Protein AF-A0A073JXI8-F1 (afdb_monomer)

Structure (mmCIF, N/CA/C/O backbone):
data_AF-A0A073JXI8-F1
#
_entry.id   AF-A0A073JXI8-F1
#
loop_
_atom_site.group_PDB
_atom_site.id
_atom_site.type_symbol
_atom_site.label_atom_id
_atom_site.label_alt_id
_atom_site.label_comp_id
_atom_site.label_asym_id
_atom_site.label_entity_id
_atom_site.label_seq_id
_atom_site.pdbx_PDB_ins_code
_atom_site.Cartn_x
_atom_site.Cartn_y
_atom_site.Cartn_z
_atom_site.occupancy
_atom_site.B_iso_or_equiv
_atom_site.auth_seq_id
_atom_site.auth_comp_id
_atom_site.auth_asym_id
_atom_site.auth_atom_id
_atom_site.pdbx_PDB_model_num
ATOM 1 N N . MET A 1 1 ? -19.035 -23.780 -2.681 1.00 72.50 1 MET A N 1
ATOM 2 C CA . MET A 1 1 ? -19.498 -22.413 -2.368 1.00 72.50 1 MET A CA 1
ATOM 3 C C . MET A 1 1 ? -18.853 -21.451 -3.352 1.00 72.50 1 MET A C 1
ATOM 5 O O . MET A 1 1 ? -17.664 -21.603 -3.607 1.00 72.50 1 MET A O 1
ATOM 9 N N . LYS A 1 2 ? -19.636 -20.548 -3.953 1.00 87.06 2 LYS A N 1
ATOM 10 C CA . LYS A 1 2 ? -19.153 -19.537 -4.905 1.00 87.06 2 LYS A CA 1
ATOM 11 C C . LYS A 1 2 ? -18.645 -18.319 -4.125 1.00 87.06 2 LYS A C 1
ATOM 13 O O . LYS A 1 2 ? -19.335 -17.870 -3.210 1.00 87.06 2 LYS A O 1
ATOM 18 N N . ILE A 1 3 ? -17.456 -17.826 -4.466 1.00 93.56 3 ILE A N 1
ATOM 19 C CA . ILE A 1 3 ? -16.918 -16.581 -3.906 1.00 93.56 3 ILE A CA 1
ATOM 20 C C . ILE A 1 3 ? -17.503 -15.405 -4.693 1.00 93.56 3 ILE A C 1
ATOM 22 O O . ILE A 1 3 ? -17.622 -15.484 -5.917 1.00 93.56 3 ILE A O 1
ATOM 26 N N . THR A 1 4 ? -17.917 -14.362 -3.984 1.00 92.62 4 THR A N 1
ATOM 27 C CA . THR A 1 4 ? -18.497 -13.129 -4.528 1.00 92.62 4 THR A CA 1
ATOM 28 C C . THR A 1 4 ? -17.886 -11.920 -3.826 1.00 92.62 4 THR A C 1
ATOM 30 O O . THR A 1 4 ? -17.245 -12.068 -2.783 1.00 92.62 4 THR A O 1
ATOM 33 N N . ASP A 1 5 ? -18.112 -10.720 -4.360 1.00 88.25 5 ASP A N 1
ATOM 34 C CA . ASP A 1 5 ? -17.614 -9.482 -3.749 1.00 88.25 5 ASP A CA 1
ATOM 35 C C . ASP A 1 5 ? -18.129 -9.288 -2.313 1.00 88.25 5 ASP A C 1
ATOM 37 O O . ASP A 1 5 ? -17.405 -8.779 -1.459 1.00 88.25 5 ASP A O 1
ATOM 41 N N . GLU A 1 6 ? -19.342 -9.755 -2.005 1.00 89.50 6 GLU A N 1
ATOM 42 C CA . GLU A 1 6 ? -19.941 -9.619 -0.674 1.00 89.50 6 GLU A CA 1
ATOM 43 C C . GLU A 1 6 ? -19.334 -10.576 0.361 1.00 89.50 6 GLU A C 1
ATOM 45 O O . GLU A 1 6 ? -19.380 -10.301 1.559 1.00 89.50 6 GLU A O 1
ATOM 50 N N . ASN A 1 7 ? -18.784 -11.720 -0.068 1.00 94.25 7 ASN A N 1
ATOM 51 C CA . ASN A 1 7 ? -18.281 -12.745 0.851 1.00 94.25 7 ASN A CA 1
ATOM 52 C C . ASN A 1 7 ? -16.757 -12.924 0.824 1.00 94.25 7 ASN A C 1
ATOM 54 O O . ASN A 1 7 ? -16.214 -13.507 1.765 1.00 94.25 7 ASN A O 1
ATOM 58 N N . VAL A 1 8 ? -16.053 -12.384 -0.177 1.00 95.50 8 VAL A N 1
ATOM 59 C CA . VAL A 1 8 ? -14.610 -12.603 -0.369 1.00 95.50 8 VAL A CA 1
ATOM 60 C C . VAL A 1 8 ? -13.791 -12.230 0.866 1.00 95.50 8 VAL A C 1
ATOM 62 O O . VAL A 1 8 ? -12.903 -12.978 1.266 1.00 95.50 8 VAL A O 1
ATOM 65 N N . VAL A 1 9 ? -14.125 -11.127 1.543 1.00 95.56 9 VAL A N 1
ATOM 66 C CA . VAL A 1 9 ? -13.416 -10.681 2.755 1.00 95.56 9 VAL A CA 1
ATOM 67 C C . VAL A 1 9 ? -13.572 -11.693 3.886 1.00 95.56 9 VAL A C 1
ATOM 69 O O . VAL A 1 9 ? -12.599 -12.031 4.566 1.00 95.56 9 VAL A O 1
ATOM 72 N N . LYS A 1 10 ? -14.793 -12.198 4.090 1.00 96.12 10 LYS A N 1
ATOM 73 C CA . LYS A 1 10 ? -15.083 -13.215 5.104 1.00 96.12 10 LYS A CA 1
ATOM 74 C C . LYS A 1 10 ? -14.326 -14.506 4.801 1.00 96.12 10 LYS A C 1
ATOM 76 O O . LYS A 1 10 ? -13.700 -15.066 5.695 1.00 96.12 10 LYS A O 1
ATOM 81 N N . GLU A 1 11 ? -14.335 -14.941 3.548 1.00 96.50 11 GLU A N 1
ATOM 82 C CA . GLU A 1 11 ? -13.692 -16.182 3.117 1.00 96.50 11 GLU A CA 1
ATOM 83 C C . GLU A 1 11 ? -12.158 -16.104 3.195 1.00 96.50 11 GLU A C 1
ATOM 85 O O . GLU A 1 11 ? -11.521 -17.030 3.701 1.00 96.50 11 GLU A O 1
ATOM 90 N N . LEU A 1 12 ? -11.559 -14.966 2.827 1.00 95.44 12 LEU A N 1
ATOM 91 C CA . LEU A 1 12 ? -10.133 -14.698 3.044 1.00 95.44 12 LEU A CA 1
ATOM 92 C C . LEU A 1 12 ? -9.769 -14.744 4.538 1.00 95.44 12 LEU A C 1
ATOM 94 O O . LEU A 1 12 ? -8.767 -15.351 4.922 1.00 95.44 12 LEU A O 1
ATOM 98 N N . ARG A 1 13 ? -10.589 -14.139 5.411 1.00 96.06 13 ARG A N 1
ATOM 99 C CA . ARG A 1 13 ? -10.377 -14.176 6.872 1.00 96.06 13 ARG A CA 1
ATOM 100 C C . ARG A 1 13 ? -10.481 -15.596 7.438 1.00 96.06 13 ARG A C 1
ATOM 102 O O . ARG A 1 13 ? -9.738 -15.919 8.366 1.00 96.06 13 ARG A O 1
ATOM 109 N N . SER A 1 14 ? -11.344 -16.427 6.858 1.00 95.94 14 SER A N 1
ATOM 110 C CA . SER A 1 14 ? -11.501 -17.851 7.175 1.00 95.94 14 SER A CA 1
ATOM 111 C C . SER A 1 14 ? -10.438 -18.753 6.539 1.00 95.94 14 SER A C 1
ATOM 113 O O . SER A 1 14 ? -10.525 -19.968 6.690 1.00 95.94 14 SER A O 1
ATOM 115 N N . ARG A 1 15 ? -9.428 -18.192 5.857 1.00 95.19 15 ARG A N 1
ATOM 116 C CA . ARG A 1 15 ? -8.368 -18.950 5.171 1.00 95.19 15 ARG A CA 1
ATOM 117 C C . ARG A 1 15 ? -8.898 -19.906 4.095 1.00 95.19 15 ARG A C 1
ATOM 119 O O . ARG A 1 15 ? -8.311 -20.955 3.855 1.00 95.19 15 ARG A O 1
ATOM 126 N N . ASN A 1 16 ? -9.980 -19.537 3.411 1.00 95.56 16 ASN A N 1
ATOM 127 C CA . ASN A 1 16 ? -10.458 -20.276 2.247 1.00 95.56 16 ASN A CA 1
ATOM 128 C C . ASN A 1 16 ? -9.649 -19.880 1.001 1.00 95.56 16 ASN A C 1
ATOM 130 O O . ASN A 1 16 ? -9.799 -18.773 0.484 1.00 95.56 16 ASN A O 1
ATOM 134 N N . GLU A 1 17 ? -8.816 -20.789 0.496 1.00 93.31 17 GLU A N 1
ATOM 135 C CA . GLU A 1 17 ? -7.930 -20.555 -0.659 1.00 93.31 17 GLU A CA 1
ATOM 136 C C . GLU A 1 17 ? -8.685 -20.151 -1.933 1.00 93.31 17 GLU A C 1
ATOM 138 O O . GLU A 1 17 ? -8.186 -19.362 -2.734 1.00 93.31 17 GLU A O 1
ATOM 143 N N . LYS A 1 18 ? -9.943 -20.584 -2.092 1.00 94.31 18 LYS A N 1
ATOM 144 C CA . LYS A 1 18 ? -10.788 -20.175 -3.230 1.00 94.31 18 LYS A CA 1
ATOM 145 C C . LYS A 1 18 ? -11.024 -18.668 -3.270 1.00 94.31 18 LYS A C 1
ATOM 147 O O . LYS A 1 18 ? -11.258 -18.117 -4.342 1.00 94.31 18 LYS A O 1
ATOM 152 N N . ALA A 1 19 ? -10.959 -17.999 -2.120 1.00 94.75 19 ALA A N 1
ATOM 153 C CA . ALA A 1 19 ? -11.081 -16.553 -2.058 1.00 94.75 19 ALA A CA 1
ATOM 154 C C . ALA A 1 19 ? -9.842 -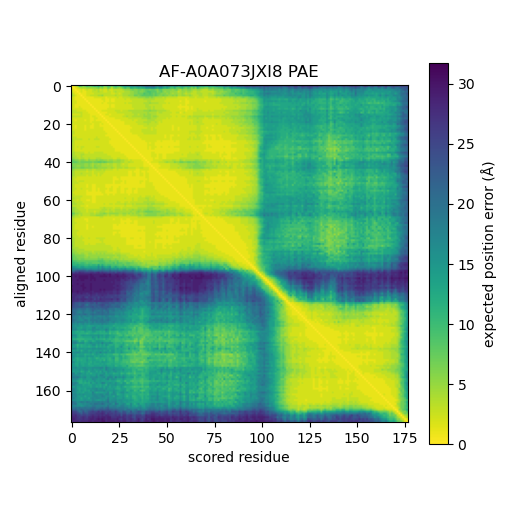15.844 -2.616 1.00 94.75 19 ALA A C 1
ATOM 156 O O . ALA A 1 19 ? -9.978 -14.761 -3.171 1.00 94.75 19 ALA A O 1
ATOM 157 N N . LEU A 1 20 ? -8.655 -16.457 -2.538 1.00 94.12 20 LEU A N 1
ATOM 158 C CA . LEU A 1 20 ? -7.449 -15.901 -3.150 1.00 94.12 20 LEU A CA 1
ATOM 159 C C . LEU A 1 20 ? -7.510 -15.989 -4.679 1.00 94.12 20 LEU A C 1
ATOM 161 O O . LEU A 1 20 ? -7.180 -15.016 -5.348 1.00 94.12 20 LEU A O 1
ATOM 165 N N . HIS A 1 21 ? -8.032 -17.092 -5.228 1.00 94.50 21 HIS A N 1
ATOM 166 C CA . HIS A 1 21 ? -8.306 -17.197 -6.667 1.00 94.50 21 HIS A CA 1
ATOM 167 C C . HIS A 1 21 ? -9.249 -16.091 -7.154 1.00 94.50 21 HIS A C 1
ATOM 169 O O . HIS A 1 21 ? -8.963 -15.442 -8.152 1.00 94.50 21 HIS A O 1
ATOM 175 N N . PHE A 1 22 ? -10.308 -15.791 -6.394 1.00 95.38 22 PHE A N 1
ATOM 176 C CA . PHE A 1 22 ? -11.184 -14.658 -6.704 1.00 95.38 22 PHE A CA 1
ATOM 177 C C . PHE A 1 22 ? -10.423 -13.322 -6.727 1.00 95.38 22 PHE A C 1
ATOM 179 O O . PHE A 1 22 ? -10.677 -12.484 -7.589 1.00 95.38 22 PHE A O 1
ATOM 186 N N . ILE A 1 23 ? -9.473 -13.109 -5.806 1.00 96.31 23 ILE A N 1
ATOM 187 C CA . ILE A 1 23 ? -8.642 -11.898 -5.821 1.00 96.31 23 ILE A CA 1
ATOM 188 C C . ILE A 1 23 ? -7.797 -11.813 -7.092 1.00 96.31 23 ILE A C 1
ATOM 190 O O . ILE A 1 23 ? -7.711 -10.736 -7.680 1.00 96.31 23 ILE A O 1
ATOM 194 N N . ILE A 1 24 ? -7.207 -12.926 -7.525 1.00 95.94 24 ILE A N 1
ATOM 195 C CA . ILE A 1 24 ? -6.415 -12.992 -8.757 1.00 95.94 24 ILE A CA 1
ATOM 196 C C . ILE A 1 24 ? -7.295 -12.661 -9.968 1.00 95.94 24 ILE A C 1
ATOM 198 O O . ILE A 1 24 ? -6.942 -11.784 -10.753 1.00 95.94 24 ILE A O 1
ATOM 202 N N . ASP A 1 25 ? -8.471 -13.279 -10.074 1.00 95.69 25 ASP A N 1
ATOM 203 C CA . ASP A 1 25 ? -9.363 -13.099 -11.223 1.00 95.69 25 ASP A CA 1
ATOM 204 C C . ASP A 1 25 ? -9.912 -11.666 -11.325 1.00 95.69 25 ASP A C 1
ATOM 206 O O . ASP A 1 25 ? -9.985 -11.095 -12.413 1.00 95.69 25 ASP A O 1
ATOM 210 N N . ILE A 1 26 ? -10.295 -11.062 -10.194 1.00 96.25 26 ILE A N 1
ATOM 211 C CA . ILE A 1 26 ? -10.974 -9.756 -10.173 1.00 96.25 26 ILE A CA 1
ATOM 212 C C . ILE A 1 26 ? -9.996 -8.584 -10.061 1.00 96.25 26 ILE A C 1
ATOM 214 O O . ILE A 1 26 ? -10.200 -7.536 -10.680 1.00 96.25 26 ILE A O 1
ATOM 218 N N . TYR A 1 27 ? -8.929 -8.731 -9.275 1.00 96.75 27 TYR A N 1
ATOM 219 C CA . TYR A 1 27 ? -7.984 -7.651 -8.990 1.00 96.75 27 TYR A CA 1
ATOM 220 C C . TYR A 1 27 ? -6.615 -7.847 -9.641 1.00 96.75 27 TYR A C 1
ATOM 222 O O . TYR A 1 27 ? -5.818 -6.910 -9.605 1.00 96.75 27 TYR A O 1
ATOM 230 N N . GLY A 1 28 ? -6.344 -8.983 -10.293 1.00 96.69 28 GLY A N 1
ATOM 231 C CA . GLY A 1 28 ? -5.064 -9.261 -10.951 1.00 96.69 28 GLY A CA 1
ATOM 232 C C . GLY A 1 28 ? -4.645 -8.153 -11.915 1.00 96.69 28 GLY A C 1
ATOM 233 O O . GLY A 1 28 ? -3.563 -7.597 -11.770 1.00 96.69 28 GLY A O 1
ATOM 234 N N . GLY A 1 29 ? -5.540 -7.709 -12.804 1.00 97.50 29 GLY A N 1
ATOM 235 C CA . GLY A 1 29 ? -5.240 -6.608 -13.730 1.00 97.50 29 GLY A CA 1
ATOM 236 C C . GLY A 1 29 ? -4.887 -5.283 -13.037 1.00 97.50 29 GLY A C 1
ATOM 237 O O . GLY A 1 29 ? -3.998 -4.562 -13.491 1.00 97.50 29 GLY A O 1
ATOM 238 N N . LEU A 1 30 ? -5.533 -4.972 -11.907 1.00 97.50 30 LEU A N 1
ATOM 239 C CA . LEU A 1 30 ? -5.216 -3.790 -11.097 1.00 97.50 30 LEU A CA 1
ATOM 240 C C . LEU A 1 30 ? -3.833 -3.920 -10.447 1.00 97.50 30 LEU A C 1
ATOM 242 O O . LEU A 1 30 ? -3.041 -2.982 -10.515 1.00 97.50 30 LEU A O 1
ATOM 246 N N . ILE A 1 31 ? -3.550 -5.073 -9.837 1.00 98.31 31 ILE A N 1
ATOM 247 C CA . ILE A 1 31 ? -2.268 -5.364 -9.189 1.00 98.31 31 ILE A CA 1
ATOM 248 C C . ILE A 1 31 ? -1.143 -5.274 -10.227 1.00 98.31 31 ILE A C 1
ATOM 250 O O . ILE A 1 31 ? -0.208 -4.497 -10.044 1.00 98.31 31 ILE A O 1
ATOM 254 N N . THR A 1 32 ? -1.276 -5.973 -11.356 1.00 97.38 32 THR A N 1
ATOM 255 C CA . THR A 1 32 ? -0.296 -5.965 -12.449 1.00 97.38 32 THR A CA 1
ATOM 256 C C . THR A 1 32 ? -0.074 -4.562 -13.006 1.00 97.38 32 THR A C 1
ATOM 258 O O . THR A 1 32 ? 1.067 -4.178 -13.242 1.00 97.38 32 THR A O 1
ATOM 261 N N . SER A 1 33 ? -1.130 -3.760 -13.187 1.00 95.81 33 SER A N 1
ATOM 262 C CA . SER A 1 33 ? -0.984 -2.381 -13.669 1.00 95.81 33 SER A CA 1
ATOM 263 C C . SER A 1 33 ? -0.186 -1.505 -12.701 1.00 95.81 33 SER A C 1
ATOM 265 O O . SER A 1 33 ? 0.621 -0.692 -13.150 1.00 95.81 33 SER A O 1
ATOM 267 N N . ILE A 1 34 ? -0.396 -1.659 -11.392 1.00 92.50 34 ILE A N 1
ATOM 268 C CA . ILE A 1 34 ? 0.354 -0.918 -10.371 1.00 92.50 34 ILE A CA 1
ATOM 269 C C . ILE A 1 34 ? 1.811 -1.386 -10.344 1.00 92.50 34 ILE A C 1
ATOM 271 O O . ILE A 1 34 ? 2.714 -0.555 -10.370 1.00 92.50 34 ILE A O 1
ATOM 275 N N . VAL A 1 35 ? 2.046 -2.700 -10.342 1.00 95.31 35 VAL A N 1
ATOM 276 C CA . VAL A 1 35 ? 3.397 -3.276 -10.331 1.00 95.31 35 VAL A CA 1
ATOM 277 C C . VAL A 1 35 ? 4.189 -2.827 -11.557 1.00 95.31 35 VAL A C 1
ATOM 279 O O . VAL A 1 35 ? 5.268 -2.269 -11.397 1.00 95.31 35 VAL A O 1
ATOM 282 N N . ARG A 1 36 ? 3.625 -2.941 -12.765 1.00 92.00 36 ARG A N 1
ATOM 283 C CA . ARG A 1 36 ? 4.264 -2.479 -14.011 1.00 92.00 36 ARG A CA 1
ATOM 284 C C . ARG A 1 36 ? 4.596 -0.996 -14.002 1.00 92.00 36 ARG A C 1
ATOM 286 O O . ARG A 1 36 ? 5.620 -0.602 -14.544 1.00 92.00 36 ARG A O 1
ATOM 293 N N . LYS A 1 37 ? 3.741 -0.172 -13.393 1.00 87.19 37 LYS A N 1
ATOM 294 C CA . LYS A 1 37 ? 3.995 1.265 -13.273 1.00 87.19 37 LYS A CA 1
ATOM 295 C C . LYS A 1 37 ? 5.233 1.551 -12.418 1.00 87.19 37 LYS A C 1
ATOM 297 O O . LYS A 1 37 ? 6.018 2.419 -12.776 1.00 87.19 37 LYS A O 1
ATOM 302 N N . HIS A 1 38 ? 5.385 0.864 -11.287 1.00 86.62 38 HIS A N 1
ATOM 303 C CA . HIS A 1 38 ? 6.454 1.145 -10.320 1.00 86.62 38 HIS A CA 1
ATOM 304 C C . HIS A 1 38 ? 7.743 0.343 -10.568 1.00 86.62 38 HIS A C 1
ATOM 306 O O . HIS A 1 38 ? 8.813 0.784 -10.162 1.00 86.62 38 HIS A O 1
ATOM 312 N N . LEU A 1 39 ? 7.653 -0.805 -11.243 1.00 88.88 39 LEU A N 1
ATOM 313 C CA . LEU A 1 39 ? 8.767 -1.698 -11.586 1.00 88.88 39 LEU A CA 1
ATOM 314 C C . LEU A 1 39 ? 8.965 -1.790 -13.107 1.00 88.88 39 LEU A C 1
ATOM 316 O O . LEU A 1 39 ? 9.324 -2.844 -13.630 1.00 88.88 39 LEU A O 1
ATOM 320 N N . PHE A 1 40 ? 8.706 -0.697 -13.832 1.00 86.19 40 PHE A N 1
ATOM 321 C CA . PHE A 1 40 ? 8.789 -0.659 -15.298 1.00 86.19 40 PHE A CA 1
ATOM 322 C C . PHE A 1 40 ? 10.149 -1.142 -15.823 1.00 86.19 40 PHE A C 1
ATOM 324 O O . PHE A 1 40 ? 10.200 -1.914 -16.772 1.00 86.19 40 PHE A O 1
ATOM 331 N N . SER A 1 41 ? 11.243 -0.731 -15.176 1.00 82.31 41 SER A N 1
ATOM 332 C CA . SER A 1 41 ? 12.614 -1.113 -15.539 1.00 82.31 41 SER A CA 1
ATOM 333 C C . SER A 1 41 ? 13.102 -2.412 -14.883 1.00 82.31 41 SER A C 1
ATOM 335 O O . SER A 1 41 ? 14.259 -2.774 -15.060 1.00 82.31 41 SER A O 1
ATOM 337 N N . LEU A 1 42 ? 12.259 -3.081 -14.090 1.00 87.94 42 LEU A N 1
ATOM 338 C CA . LEU A 1 42 ? 12.596 -4.263 -13.290 1.00 87.94 42 LEU A CA 1
ATOM 339 C C . LEU A 1 42 ? 11.621 -5.402 -13.608 1.00 87.94 42 LEU A C 1
ATOM 341 O O . LEU A 1 42 ? 10.930 -5.902 -12.722 1.00 87.94 42 LEU A O 1
ATOM 345 N N . GLU A 1 43 ? 11.521 -5.765 -14.890 1.00 88.75 43 GLU A N 1
ATOM 346 C CA . GLU A 1 43 ? 10.540 -6.741 -15.387 1.00 88.75 43 GLU A CA 1
ATOM 347 C C . GLU A 1 43 ? 10.660 -8.102 -14.687 1.00 88.75 43 GLU A C 1
ATOM 349 O O . GLU A 1 43 ? 9.652 -8.629 -14.216 1.00 88.75 43 GLU A O 1
ATOM 354 N N . ASP A 1 44 ? 11.889 -8.579 -14.475 1.00 89.56 44 ASP A N 1
ATOM 355 C CA . ASP A 1 44 ? 12.181 -9.843 -13.782 1.00 89.56 44 ASP A CA 1
ATOM 356 C C . ASP A 1 44 ? 11.670 -9.879 -12.330 1.00 89.56 44 ASP A C 1
ATOM 358 O O . ASP A 1 44 ? 11.437 -10.948 -11.773 1.00 89.56 44 ASP A O 1
ATOM 362 N N . MET A 1 45 ? 11.463 -8.715 -11.702 1.00 91.62 45 MET A N 1
ATOM 363 C CA . MET A 1 45 ? 10.961 -8.615 -10.327 1.00 91.62 45 MET A CA 1
ATOM 364 C C . MET A 1 45 ? 9.435 -8.502 -10.247 1.00 91.62 45 MET A C 1
ATOM 366 O O . MET A 1 45 ? 8.871 -8.517 -9.149 1.00 91.62 45 MET A O 1
ATOM 370 N N . GLN A 1 46 ? 8.742 -8.323 -11.375 1.00 94.25 46 GLN A N 1
ATOM 371 C CA . GLN A 1 46 ? 7.307 -8.040 -11.364 1.00 94.25 46 GLN A CA 1
ATOM 372 C C . GLN A 1 46 ? 6.490 -9.241 -10.890 1.00 94.25 46 GLN A C 1
ATOM 374 O O . GLN A 1 46 ? 5.584 -9.056 -10.078 1.00 94.25 46 GLN A O 1
ATOM 379 N N . GLU A 1 47 ? 6.806 -10.448 -11.363 1.00 96.19 47 GLU A N 1
ATOM 380 C CA . GLU A 1 47 ? 6.084 -11.668 -10.976 1.00 96.19 47 GLU A CA 1
ATOM 381 C C . GLU A 1 47 ? 6.231 -11.945 -9.476 1.00 96.19 47 GLU A C 1
ATOM 383 O O . GLU A 1 47 ? 5.226 -12.043 -8.771 1.00 96.19 47 GLU A O 1
ATOM 388 N N . GLU A 1 48 ? 7.466 -11.927 -8.964 1.00 96.06 48 GLU A N 1
ATOM 389 C CA . GLU A 1 48 ? 7.737 -12.102 -7.533 1.00 96.06 48 GLU A CA 1
ATOM 390 C C . GLU A 1 48 ? 7.020 -11.033 -6.695 1.00 96.06 48 GLU A C 1
ATOM 392 O O . GLU A 1 48 ? 6.394 -11.344 -5.683 1.00 96.06 48 GLU A O 1
ATOM 397 N N . CYS A 1 49 ? 7.028 -9.770 -7.140 1.00 96.75 49 CYS A N 1
ATOM 398 C CA . CYS A 1 49 ? 6.316 -8.698 -6.452 1.00 96.75 49 CYS A CA 1
ATOM 399 C C . CYS A 1 49 ? 4.796 -8.932 -6.409 1.00 96.75 49 CYS A C 1
ATOM 401 O O . CYS A 1 49 ? 4.162 -8.597 -5.406 1.00 96.75 49 CYS A O 1
ATOM 403 N N . ILE A 1 50 ? 4.189 -9.467 -7.474 1.00 98.00 50 ILE A N 1
ATOM 404 C CA . ILE A 1 50 ? 2.752 -9.782 -7.513 1.00 98.00 50 ILE A CA 1
ATOM 405 C C . ILE A 1 50 ? 2.424 -10.886 -6.506 1.00 98.00 50 ILE A C 1
ATOM 407 O O . ILE A 1 50 ? 1.473 -10.735 -5.732 1.00 98.00 50 ILE A O 1
ATOM 411 N N . ASP A 1 51 ? 3.225 -11.947 -6.459 1.00 97.38 51 ASP A N 1
ATOM 412 C CA . ASP A 1 51 ? 3.052 -13.038 -5.495 1.00 97.38 51 ASP A CA 1
ATOM 413 C C . ASP A 1 51 ? 3.160 -12.527 -4.054 1.00 97.38 51 ASP A C 1
ATOM 415 O O . ASP A 1 51 ? 2.312 -12.815 -3.202 1.00 97.38 51 ASP A O 1
ATOM 419 N N . ASP A 1 52 ? 4.135 -11.658 -3.799 1.00 97.62 52 ASP A N 1
ATOM 420 C CA . ASP A 1 52 ? 4.331 -10.993 -2.515 1.00 97.62 52 ASP A CA 1
ATOM 421 C C . ASP A 1 52 ? 3.140 -10.110 -2.105 1.00 97.62 52 ASP A C 1
ATOM 423 O O . ASP A 1 52 ? 2.805 -10.003 -0.918 1.00 97.62 52 ASP A O 1
ATOM 427 N N . ILE A 1 53 ? 2.482 -9.465 -3.074 1.00 98.12 53 ILE A N 1
ATOM 428 C CA . ILE A 1 53 ? 1.257 -8.683 -2.858 1.00 98.12 53 ILE A CA 1
ATOM 429 C C . ILE A 1 53 ? 0.101 -9.606 -2.488 1.00 98.12 53 ILE A C 1
ATOM 431 O O . ILE A 1 53 ? -0.605 -9.332 -1.513 1.00 98.12 53 ILE A O 1
ATOM 435 N N . LEU A 1 54 ? -0.099 -10.695 -3.231 1.00 97.88 54 LEU A N 1
ATOM 436 C CA . LEU A 1 54 ? -1.158 -11.668 -2.962 1.00 97.88 54 LEU A CA 1
ATOM 437 C C . LEU A 1 54 ? -0.980 -12.298 -1.575 1.00 97.88 54 LEU A C 1
ATOM 439 O O . LEU A 1 54 ? -1.939 -12.388 -0.799 1.00 97.88 54 LEU A O 1
ATOM 443 N N . LEU A 1 55 ? 0.259 -12.632 -1.211 1.00 97.25 55 LEU A N 1
ATOM 444 C CA . LEU A 1 55 ? 0.608 -13.131 0.113 1.00 97.25 55 LEU A CA 1
ATOM 445 C C . LEU A 1 55 ? 0.373 -12.077 1.205 1.00 97.25 55 LEU A C 1
ATOM 447 O O . LEU A 1 55 ? -0.144 -12.398 2.279 1.00 97.25 55 LEU A O 1
ATOM 451 N N . ALA A 1 56 ? 0.694 -10.806 0.948 1.00 97.00 56 ALA A N 1
ATOM 452 C CA . ALA A 1 56 ? 0.415 -9.713 1.879 1.00 97.00 56 ALA A CA 1
ATOM 453 C C . ALA A 1 56 ? -1.094 -9.506 2.085 1.00 97.00 56 ALA A C 1
ATOM 455 O O . ALA A 1 56 ? -1.543 -9.367 3.227 1.00 97.00 56 ALA A O 1
ATOM 456 N N . VAL A 1 57 ? -1.888 -9.544 1.010 1.00 96.81 57 VAL A N 1
ATOM 457 C CA . VAL A 1 57 ? -3.357 -9.503 1.068 1.00 96.81 57 VAL A CA 1
ATOM 458 C C . VAL A 1 57 ? -3.875 -10.653 1.927 1.00 96.81 57 VAL A C 1
ATOM 460 O O . VAL A 1 57 ? -4.605 -10.413 2.891 1.00 96.81 57 VAL A O 1
ATOM 463 N N . TRP A 1 58 ? -3.430 -11.882 1.655 1.00 96.81 58 TRP A N 1
ATOM 464 C CA . TRP A 1 58 ? -3.793 -13.064 2.432 1.00 96.81 58 TRP A CA 1
ATOM 465 C C . TRP A 1 58 ? -3.444 -12.907 3.915 1.00 96.81 58 TRP A C 1
ATOM 467 O O . TRP A 1 58 ? -4.281 -13.118 4.795 1.00 96.81 58 TRP A O 1
ATOM 477 N N . ASN A 1 59 ? -2.218 -12.502 4.235 1.00 95.75 59 ASN A N 1
ATOM 478 C CA . ASN A 1 59 ? -1.737 -12.423 5.613 1.00 95.75 59 ASN A CA 1
ATOM 479 C C . ASN A 1 59 ? -2.341 -11.265 6.411 1.00 95.75 59 ASN A C 1
ATOM 481 O O . ASN A 1 59 ? -2.471 -11.365 7.635 1.00 95.75 59 ASN A O 1
ATOM 485 N N . HIS A 1 60 ? -2.731 -10.178 5.747 1.00 95.38 60 HIS A N 1
ATOM 486 C CA . HIS A 1 60 ? -3.159 -8.948 6.409 1.00 95.38 60 HIS A CA 1
ATOM 487 C C . HIS A 1 60 ? -4.637 -8.604 6.235 1.00 95.38 60 HIS A C 1
ATOM 489 O O . HIS A 1 60 ? -5.071 -7.596 6.789 1.00 95.38 60 HIS A O 1
ATOM 495 N N . ILE A 1 61 ? -5.445 -9.456 5.597 1.00 96.06 61 ILE A N 1
ATOM 496 C CA . ILE A 1 61 ? -6.890 -9.223 5.422 1.00 96.06 61 ILE A CA 1
ATOM 497 C C . ILE A 1 61 ? -7.652 -8.982 6.738 1.00 96.06 61 ILE A C 1
ATOM 499 O O . ILE A 1 61 ? -8.663 -8.285 6.768 1.00 96.06 61 ILE A O 1
ATOM 503 N N . LYS A 1 62 ? -7.163 -9.500 7.873 1.00 94.06 62 LYS A N 1
ATOM 504 C CA . LYS A 1 62 ? -7.755 -9.218 9.195 1.00 94.06 62 LYS A CA 1
ATOM 505 C C . LYS A 1 62 ? -7.660 -7.741 9.600 1.00 94.06 62 LYS A C 1
ATOM 507 O O . LYS A 1 62 ? -8.436 -7.306 10.439 1.00 94.06 62 LYS A O 1
ATOM 512 N N . LYS A 1 63 ? -6.719 -6.987 9.024 1.00 92.31 63 LYS A N 1
ATOM 513 C CA . LYS A 1 63 ? -6.546 -5.543 9.247 1.00 92.31 63 LYS A CA 1
ATOM 514 C C . LYS A 1 63 ? -7.414 -4.690 8.316 1.00 92.31 63 LYS A C 1
ATOM 516 O O . LYS A 1 63 ? -7.494 -3.484 8.528 1.00 92.31 63 LYS A O 1
ATOM 521 N N . PHE A 1 64 ? -8.012 -5.280 7.279 1.00 93.62 64 PHE A N 1
ATOM 522 C CA . PHE A 1 64 ? -8.940 -4.571 6.405 1.00 93.62 64 PHE A CA 1
ATOM 523 C C . PHE A 1 64 ? -10.222 -4.228 7.170 1.00 93.62 64 PHE A C 1
ATOM 525 O O . PHE A 1 64 ? -10.771 -5.075 7.878 1.00 93.62 64 PHE A O 1
ATOM 532 N N . ASP A 1 65 ? -10.681 -2.993 6.998 1.00 90.50 65 ASP A N 1
ATOM 533 C CA . ASP A 1 65 ? -11.854 -2.413 7.643 1.00 90.50 65 ASP A CA 1
ATOM 534 C C . ASP A 1 65 ? -12.741 -1.790 6.557 1.00 90.50 65 ASP A C 1
ATOM 536 O O . ASP A 1 65 ? -12.361 -0.797 5.928 1.00 90.50 65 ASP A O 1
ATOM 540 N N . GLU A 1 66 ? -13.891 -2.419 6.320 1.00 91.81 66 GLU A N 1
ATOM 541 C CA . GLU A 1 66 ? -14.828 -2.072 5.247 1.00 91.81 66 GLU A CA 1
ATOM 542 C C . GLU A 1 66 ? -15.519 -0.720 5.465 1.00 91.81 66 GLU A C 1
ATOM 544 O O . GLU A 1 66 ? -15.846 -0.041 4.495 1.00 91.81 66 GLU A O 1
ATOM 549 N N . GLU A 1 67 ? -15.631 -0.268 6.718 1.00 90.50 67 GLU A N 1
ATOM 550 C CA . GLU A 1 67 ? -16.175 1.052 7.066 1.00 90.50 67 GLU A CA 1
ATOM 551 C C . GLU A 1 67 ? -15.214 2.188 6.679 1.00 90.50 67 GLU A C 1
ATOM 553 O O . GLU A 1 67 ? -15.617 3.335 6.481 1.00 90.50 67 GLU A O 1
ATOM 558 N N . LYS A 1 68 ? -13.911 1.889 6.579 1.00 82.88 68 LYS A N 1
ATOM 559 C CA . LYS A 1 68 ? -12.869 2.890 6.305 1.00 82.88 68 LYS A CA 1
ATOM 560 C C . LYS A 1 68 ? -12.464 2.963 4.841 1.00 82.88 68 LYS A C 1
ATOM 562 O O . LYS A 1 68 ? -11.999 4.018 4.405 1.00 82.88 68 LYS A O 1
ATOM 567 N N . ASN A 1 69 ? -12.540 1.858 4.100 1.00 86.81 69 ASN A N 1
ATOM 568 C CA . ASN A 1 69 ? -12.085 1.814 2.714 1.00 86.81 69 ASN A CA 1
ATOM 569 C C . ASN A 1 69 ? -12.709 0.651 1.934 1.00 86.81 69 ASN A C 1
ATOM 571 O O . ASN A 1 69 ? -13.023 -0.390 2.501 1.00 86.81 69 ASN A O 1
ATOM 575 N N . SER A 1 70 ? -12.795 0.784 0.608 1.00 92.81 70 SER A N 1
ATOM 576 C CA . SER A 1 70 ? -13.173 -0.345 -0.245 1.00 92.81 70 SER A CA 1
ATOM 577 C C . SER A 1 70 ? -12.037 -1.367 -0.339 1.00 92.81 70 SER A C 1
ATOM 579 O O . SER A 1 70 ? -10.854 -1.010 -0.282 1.00 92.81 70 SER A O 1
ATOM 581 N N . LEU A 1 71 ? -12.386 -2.640 -0.545 1.00 94.38 71 LEU A N 1
ATOM 582 C CA . LEU A 1 71 ? -11.403 -3.710 -0.730 1.00 94.38 71 LEU A CA 1
ATOM 583 C C . LEU A 1 71 ? -10.470 -3.413 -1.912 1.00 94.38 71 LEU A C 1
ATOM 585 O O . LEU A 1 71 ? -9.255 -3.524 -1.780 1.00 94.38 71 LEU A O 1
ATOM 589 N N . LYS A 1 72 ? -11.031 -2.937 -3.032 1.00 95.12 72 LYS A N 1
ATOM 590 C CA . LYS A 1 72 ? -10.275 -2.507 -4.217 1.00 95.12 72 LYS A CA 1
ATOM 591 C C . LYS A 1 72 ? -9.195 -1.480 -3.872 1.00 95.12 72 LYS A C 1
ATOM 593 O O . LYS A 1 72 ? -8.041 -1.642 -4.259 1.00 95.12 72 LYS A O 1
ATOM 598 N N . ASN A 1 73 ? -9.557 -0.428 -3.137 1.00 92.38 73 ASN A N 1
ATOM 599 C CA . ASN A 1 73 ? -8.619 0.628 -2.756 1.00 92.38 73 ASN A CA 1
ATOM 600 C C . ASN A 1 73 ? -7.568 0.129 -1.763 1.00 92.38 73 ASN A C 1
ATOM 602 O O . ASN A 1 73 ? -6.420 0.564 -1.807 1.00 92.38 73 ASN A O 1
ATOM 606 N N . TRP A 1 74 ? -7.953 -0.771 -0.859 1.00 95.19 74 TRP A N 1
ATOM 607 C CA . TRP A 1 74 ? -7.023 -1.381 0.079 1.00 95.19 74 TRP A CA 1
ATOM 608 C C . TRP A 1 74 ? -5.998 -2.269 -0.642 1.00 95.19 74 TRP A C 1
ATOM 610 O O . TRP A 1 74 ? -4.803 -2.105 -0.412 1.00 95.19 74 TRP A O 1
ATOM 620 N N . ILE A 1 75 ? -6.432 -3.115 -1.584 1.00 96.50 75 ILE A N 1
ATOM 621 C CA . ILE A 1 75 ? -5.539 -3.925 -2.430 1.00 96.50 75 ILE A CA 1
ATOM 622 C C . ILE A 1 75 ? -4.630 -3.027 -3.272 1.00 96.50 75 ILE A C 1
ATOM 624 O O . ILE A 1 75 ? -3.428 -3.274 -3.337 1.00 96.50 75 ILE A O 1
ATOM 628 N N . ALA A 1 76 ? -5.162 -1.953 -3.863 1.00 93.50 76 ALA A N 1
ATOM 629 C CA . ALA A 1 76 ? -4.355 -0.988 -4.608 1.00 93.50 76 ALA A CA 1
ATOM 630 C C . ALA A 1 76 ? -3.264 -0.354 -3.731 1.00 93.50 76 ALA A C 1
ATOM 632 O O . ALA A 1 76 ? -2.118 -0.232 -4.160 1.00 93.50 76 ALA A O 1
ATOM 633 N N . ALA A 1 77 ? -3.598 0.010 -2.488 1.00 90.31 77 ALA A N 1
ATOM 634 C CA . ALA A 1 77 ? -2.631 0.548 -1.542 1.00 90.31 77 ALA A CA 1
ATOM 635 C C . ALA A 1 77 ? -1.549 -0.486 -1.199 1.00 90.31 77 ALA A C 1
ATOM 637 O O . ALA A 1 77 ? -0.369 -0.172 -1.321 1.00 90.31 77 ALA A O 1
ATOM 638 N N . VAL A 1 78 ? -1.933 -1.717 -0.837 1.00 94.81 78 VAL A N 1
ATOM 639 C CA . VAL A 1 78 ? -0.987 -2.816 -0.564 1.00 94.81 78 VAL A CA 1
ATOM 640 C C . VAL A 1 78 ? -0.058 -3.042 -1.759 1.00 94.81 78 VAL A C 1
ATOM 642 O O . VAL A 1 78 ? 1.155 -3.115 -1.578 1.00 94.81 78 VAL A O 1
ATOM 645 N N . SER A 1 79 ? -0.616 -3.063 -2.971 1.00 95.81 79 SER A N 1
ATOM 646 C CA . SER A 1 79 ? 0.134 -3.254 -4.217 1.00 95.81 79 SER A CA 1
ATOM 647 C C . SER A 1 79 ? 1.158 -2.150 -4.440 1.00 95.81 79 SER A C 1
ATOM 649 O O . SER A 1 79 ? 2.330 -2.426 -4.675 1.00 95.81 79 SER A O 1
ATOM 651 N N . LYS A 1 80 ? 0.729 -0.889 -4.300 1.00 90.38 80 LYS A N 1
ATOM 652 C CA . LYS A 1 80 ? 1.601 0.277 -4.446 1.00 90.38 80 LYS A CA 1
ATOM 653 C C . LYS A 1 80 ? 2.750 0.232 -3.439 1.00 90.38 80 LYS A C 1
ATOM 655 O O . LYS A 1 80 ? 3.902 0.393 -3.823 1.00 90.38 80 LYS A O 1
ATOM 660 N N . TYR A 1 81 ? 2.445 0.004 -2.161 1.00 88.00 81 TYR A N 1
ATOM 661 C CA . TYR A 1 81 ? 3.470 -0.029 -1.119 1.00 88.00 81 TYR A CA 1
ATOM 662 C C . TYR A 1 81 ? 4.478 -1.152 -1.337 1.00 88.00 81 TYR A C 1
ATOM 664 O O . TYR A 1 81 ? 5.671 -0.913 -1.183 1.00 88.00 81 TYR A O 1
ATOM 672 N N . LYS A 1 82 ? 4.019 -2.349 -1.720 1.00 93.06 82 LYS A N 1
ATOM 673 C CA . LYS A 1 82 ? 4.923 -3.464 -1.992 1.00 93.06 82 LYS A CA 1
ATOM 674 C C . LYS A 1 82 ? 5.807 -3.185 -3.208 1.00 93.06 82 LYS A C 1
ATOM 676 O O . LYS A 1 82 ? 7.007 -3.382 -3.108 1.00 93.06 82 LYS A O 1
ATOM 681 N N . ALA A 1 83 ? 5.256 -2.657 -4.301 1.00 90.69 83 ALA A N 1
ATOM 682 C CA . ALA A 1 83 ? 6.046 -2.339 -5.491 1.00 90.69 83 ALA A CA 1
ATOM 683 C C . ALA A 1 83 ? 7.118 -1.266 -5.218 1.00 90.69 83 ALA A C 1
ATOM 685 O O . ALA A 1 83 ? 8.258 -1.411 -5.652 1.00 90.69 83 ALA A O 1
ATOM 686 N N . ILE A 1 84 ? 6.784 -0.226 -4.444 1.00 86.00 84 ILE A N 1
ATOM 687 C CA . ILE A 1 84 ? 7.757 0.791 -4.012 1.00 86.00 84 ILE A CA 1
ATOM 688 C C . ILE A 1 84 ? 8.837 0.174 -3.119 1.00 86.00 84 ILE A C 1
ATOM 690 O O . ILE A 1 84 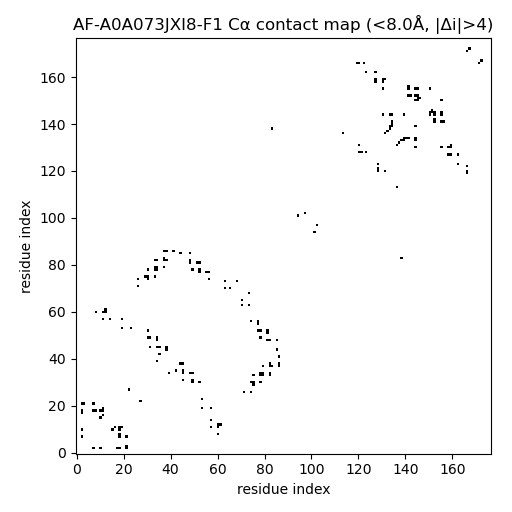? 10.018 0.442 -3.322 1.00 86.00 84 ILE A O 1
ATOM 694 N N . ASP A 1 85 ? 8.453 -0.655 -2.145 1.00 85.88 85 ASP A N 1
ATOM 695 C CA . ASP A 1 85 ? 9.396 -1.342 -1.255 1.00 85.88 85 ASP A CA 1
ATOM 696 C C . ASP A 1 85 ? 10.356 -2.247 -2.044 1.00 85.88 85 ASP A C 1
ATOM 698 O O . ASP A 1 85 ? 11.565 -2.202 -1.825 1.00 85.88 85 ASP A O 1
ATOM 702 N N . THR A 1 86 ? 9.848 -3.000 -3.024 1.00 88.75 86 THR A N 1
ATOM 703 C CA . THR A 1 86 ? 10.660 -3.814 -3.941 1.00 88.75 86 THR A CA 1
ATOM 704 C C . THR A 1 86 ? 11.637 -2.952 -4.740 1.00 88.75 86 THR A C 1
ATOM 706 O O . THR A 1 86 ? 12.833 -3.242 -4.751 1.00 88.75 86 THR A O 1
ATOM 709 N N . CYS A 1 87 ? 11.161 -1.855 -5.340 1.00 85.88 87 CYS A N 1
ATOM 710 C 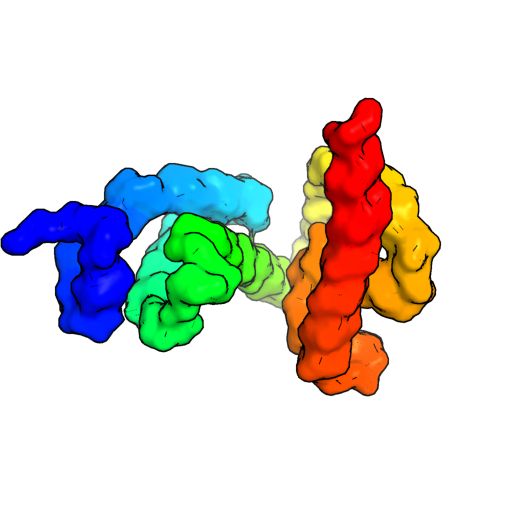CA . CYS A 1 87 ? 12.001 -0.920 -6.090 1.00 85.88 87 CYS A CA 1
ATOM 711 C C . CYS A 1 87 ? 13.121 -0.346 -5.210 1.00 85.88 87 CYS A C 1
ATOM 713 O O . CYS A 1 87 ? 14.290 -0.375 -5.583 1.00 85.88 87 CYS A O 1
ATOM 715 N N . ARG A 1 88 ? 12.797 0.085 -3.987 1.00 83.00 88 ARG A N 1
ATOM 716 C CA . ARG A 1 88 ? 13.778 0.622 -3.033 1.00 83.00 88 ARG A CA 1
ATOM 717 C C . ARG A 1 88 ? 14.796 -0.407 -2.577 1.00 83.00 88 ARG A C 1
ATOM 719 O O . ARG A 1 88 ? 15.974 -0.080 -2.462 1.00 83.00 88 ARG A O 1
ATOM 726 N N . LYS A 1 89 ? 14.367 -1.641 -2.302 1.00 84.62 89 LYS A N 1
ATOM 727 C CA . LYS A 1 89 ? 15.285 -2.735 -1.960 1.00 84.62 89 LYS A CA 1
ATOM 728 C C . LYS A 1 89 ? 16.246 -3.010 -3.103 1.00 84.62 89 LYS A C 1
ATOM 730 O O . LYS A 1 89 ? 17.439 -3.136 -2.844 1.00 84.62 89 LYS A O 1
ATOM 735 N N . TYR A 1 90 ? 15.737 -3.043 -4.334 1.00 86.38 90 TYR A N 1
ATOM 736 C CA . TYR A 1 90 ? 16.569 -3.190 -5.517 1.00 86.38 90 TYR A CA 1
ATOM 737 C C . TYR A 1 90 ? 17.546 -2.025 -5.646 1.00 86.38 90 TYR A C 1
ATOM 739 O O . TYR A 1 90 ? 18.736 -2.273 -5.725 1.00 86.38 90 TYR A O 1
ATOM 747 N N . MET A 1 91 ? 17.088 -0.772 -5.570 1.00 79.94 91 MET A N 1
ATOM 748 C CA . MET A 1 91 ? 17.965 0.402 -5.649 1.00 79.94 91 MET A CA 1
ATOM 749 C C . MET A 1 91 ? 19.045 0.389 -4.569 1.00 79.94 91 MET A C 1
ATOM 751 O O . MET A 1 91 ? 20.199 0.649 -4.864 1.00 79.94 91 MET A O 1
ATOM 755 N N . LYS A 1 92 ? 18.710 0.026 -3.329 1.00 78.25 92 LYS A N 1
ATOM 756 C CA . LYS A 1 92 ? 19.683 -0.060 -2.234 1.00 78.25 92 LYS A CA 1
ATOM 757 C C . LYS A 1 92 ? 20.692 -1.194 -2.428 1.00 78.25 92 LYS A C 1
ATOM 759 O O . LYS A 1 92 ? 21.843 -1.067 -2.015 1.00 78.25 92 LYS A O 1
ATOM 764 N N . GLN A 1 93 ? 20.259 -2.318 -2.995 1.00 80.75 93 GLN A N 1
ATOM 765 C CA . GLN A 1 93 ? 21.147 -3.426 -3.340 1.00 80.75 93 GLN A CA 1
ATOM 766 C C . GLN A 1 93 ? 22.041 -3.040 -4.521 1.00 80.75 93 GLN A C 1
ATOM 768 O O . GLN A 1 93 ? 23.256 -3.153 -4.421 1.00 80.75 93 GLN A O 1
ATOM 773 N N . ALA A 1 94 ? 21.449 -2.462 -5.562 1.00 77.06 94 ALA A N 1
ATOM 774 C CA . ALA A 1 94 ? 22.142 -1.897 -6.700 1.00 77.06 94 ALA A CA 1
ATOM 775 C C . ALA A 1 94 ? 23.132 -0.821 -6.264 1.00 77.06 94 ALA A C 1
ATOM 777 O O . ALA A 1 94 ? 24.237 -0.869 -6.731 1.00 77.06 94 ALA A O 1
ATOM 778 N N . GLU A 1 95 ? 22.843 0.080 -5.324 1.00 72.31 95 GLU A N 1
ATOM 779 C CA . GLU A 1 95 ? 23.815 1.058 -4.803 1.00 72.31 95 GLU A CA 1
ATOM 780 C C . GLU A 1 95 ? 25.000 0.399 -4.086 1.00 72.31 95 GLU A C 1
ATOM 782 O O . GLU A 1 95 ? 26.139 0.849 -4.222 1.00 72.31 95 GLU A O 1
ATOM 787 N N . ARG A 1 96 ? 24.754 -0.678 -3.326 1.00 71.44 96 ARG A N 1
ATOM 788 C CA . ARG A 1 96 ? 25.829 -1.465 -2.701 1.00 71.44 96 ARG A CA 1
ATOM 789 C C . ARG A 1 96 ? 26.702 -2.147 -3.748 1.00 71.44 96 ARG A C 1
ATOM 791 O O . ARG A 1 96 ? 27.915 -2.197 -3.567 1.00 71.44 96 ARG A O 1
ATOM 798 N N . ASP A 1 97 ? 26.088 -2.624 -4.824 1.00 68.12 97 ASP A N 1
ATOM 799 C CA . ASP A 1 97 ? 26.768 -3.319 -5.914 1.00 68.12 97 ASP A CA 1
ATOM 800 C C . ASP A 1 97 ? 27.422 -2.318 -6.902 1.00 68.12 97 ASP A C 1
ATOM 802 O O . ASP A 1 97 ? 28.531 -2.538 -7.380 1.00 68.12 97 ASP A O 1
ATOM 806 N N . SER A 1 98 ? 26.801 -1.154 -7.114 1.00 54.12 98 SER A N 1
ATOM 807 C CA . SER A 1 98 ? 27.186 -0.015 -7.966 1.00 54.12 98 SER A CA 1
ATOM 808 C C . SER A 1 98 ? 28.209 0.910 -7.323 1.00 54.12 98 SER A C 1
ATOM 810 O O . SER A 1 98 ? 28.744 1.770 -8.022 1.00 54.12 98 SER A O 1
ATOM 812 N N . LEU A 1 99 ? 28.610 0.681 -6.067 1.00 52.19 99 LEU A N 1
ATOM 813 C CA . LEU A 1 99 ? 29.941 1.113 -5.627 1.00 52.19 99 LEU A CA 1
ATOM 814 C C . LEU A 1 99 ? 31.055 0.561 -6.557 1.00 52.19 99 LEU A C 1
ATOM 816 O O . LEU A 1 99 ? 32.178 1.051 -6.480 1.00 52.19 99 LEU A O 1
ATOM 820 N N . ASN A 1 100 ? 30.739 -0.391 -7.458 1.00 47.41 100 ASN A N 1
ATOM 821 C CA . ASN A 1 100 ? 31.571 -0.807 -8.591 1.00 47.41 100 ASN A CA 1
ATOM 822 C C . ASN A 1 100 ? 31.141 -0.334 -9.997 1.00 47.41 100 ASN A C 1
ATOM 824 O O . ASN A 1 100 ? 31.987 -0.393 -10.878 1.00 47.41 100 ASN A O 1
ATOM 828 N N . GLU A 1 101 ? 29.919 0.138 -10.265 1.00 42.84 101 GLU A N 1
ATOM 829 C CA . GLU A 1 101 ? 29.547 0.651 -11.602 1.00 42.84 101 GLU A CA 1
ATOM 830 C C . GLU A 1 101 ? 28.197 1.390 -11.561 1.00 42.84 101 GLU A C 1
ATOM 832 O O . GLU A 1 101 ? 27.151 0.811 -11.267 1.00 42.84 101 GLU A O 1
ATOM 837 N N . GLY A 1 102 ? 28.230 2.704 -11.802 1.00 40.41 102 GLY A N 1
ATOM 838 C CA . GLY A 1 102 ? 27.095 3.610 -11.624 1.00 40.41 102 GLY A CA 1
ATOM 839 C C . GLY A 1 102 ? 26.080 3.572 -12.766 1.00 40.41 102 GLY A C 1
ATOM 840 O O . GLY A 1 102 ? 26.440 3.708 -13.934 1.00 40.41 102 GLY A O 1
ATOM 841 N N . VAL A 1 103 ? 24.794 3.487 -12.419 1.00 34.94 103 VAL A N 1
ATOM 842 C CA . VAL A 1 103 ? 23.679 3.638 -13.364 1.00 34.94 103 VAL A CA 1
ATOM 843 C C . VAL A 1 103 ? 22.665 4.637 -12.804 1.00 34.94 103 VAL A C 1
ATOM 845 O O . VAL A 1 103 ? 22.201 4.509 -11.675 1.00 34.94 103 VAL A O 1
ATOM 848 N N . TYR A 1 104 ? 22.335 5.651 -13.608 1.00 36.50 104 TYR A N 1
ATOM 849 C CA . TYR A 1 104 ? 21.332 6.675 -13.309 1.00 36.50 104 TYR A CA 1
ATOM 850 C C . TYR A 1 104 ? 19.946 6.245 -13.809 1.00 36.50 104 TYR A C 1
ATOM 852 O O . TYR A 1 104 ? 19.790 5.859 -14.968 1.00 36.50 104 TYR A O 1
ATOM 860 N N . VAL A 1 105 ? 18.929 6.375 -12.953 1.00 36.22 105 VAL A N 1
ATOM 861 C CA . VAL A 1 105 ? 17.514 6.165 -13.299 1.00 36.22 105 VAL A CA 1
ATOM 862 C C . VAL A 1 105 ? 16.952 7.420 -13.975 1.00 36.22 105 VAL A C 1
ATOM 864 O O . VAL A 1 105 ? 17.120 8.534 -13.481 1.00 36.22 105 VAL A O 1
ATOM 867 N N . THR A 1 106 ? 16.289 7.245 -15.119 1.00 36.81 106 THR A N 1
ATOM 868 C CA . THR A 1 106 ? 15.681 8.322 -15.915 1.00 36.81 106 THR A CA 1
ATOM 869 C C . THR A 1 106 ? 14.255 8.626 -15.442 1.00 36.81 106 THR A C 1
ATOM 871 O O . THR A 1 106 ? 13.435 7.723 -15.285 1.00 36.81 106 THR A O 1
ATOM 874 N N . MET A 1 107 ? 13.952 9.910 -15.232 1.00 33.91 107 MET A N 1
ATOM 875 C CA . MET A 1 107 ? 12.616 10.410 -14.886 1.00 33.91 107 MET A CA 1
ATOM 876 C C . MET A 1 107 ? 11.659 10.330 -16.087 1.00 33.91 107 MET A C 1
ATOM 878 O O . MET A 1 107 ? 12.033 10.700 -17.198 1.00 33.91 107 MET A O 1
ATOM 882 N N . THR A 1 108 ? 10.411 9.906 -15.867 1.00 42.81 108 THR A N 1
ATOM 883 C CA . THR A 1 108 ? 9.310 10.010 -16.847 1.00 42.81 108 THR A CA 1
ATOM 884 C C . THR A 1 108 ? 8.041 10.576 -16.194 1.00 42.81 108 THR A C 1
ATOM 886 O O . THR A 1 108 ? 7.776 10.318 -15.021 1.00 42.81 108 THR A O 1
ATOM 889 N N . ASP A 1 109 ? 7.298 11.391 -16.960 1.00 40.41 109 ASP A N 1
ATOM 890 C CA . ASP A 1 109 ? 5.931 11.941 -16.777 1.00 40.41 109 ASP A CA 1
ATOM 891 C C . ASP A 1 109 ? 5.516 12.615 -15.447 1.00 40.41 109 ASP A C 1
ATOM 893 O O . ASP A 1 109 ? 4.420 13.174 -15.350 1.00 40.41 109 ASP A O 1
ATOM 897 N N . HIS A 1 110 ? 6.374 12.642 -14.428 1.00 47.28 110 HIS A N 1
ATOM 898 C CA . HIS A 1 110 ? 6.065 13.189 -13.100 1.00 47.28 110 HIS A CA 1
ATOM 899 C C . HIS A 1 110 ? 5.901 14.722 -13.061 1.00 47.28 110 HIS A C 1
ATOM 901 O O . HIS A 1 110 ? 5.223 15.251 -12.175 1.00 47.28 110 HIS A O 1
ATOM 907 N N . ASP A 1 111 ? 6.479 15.446 -14.021 1.00 47.34 111 ASP A N 1
ATOM 908 C CA . ASP A 1 111 ? 6.665 16.899 -13.920 1.00 47.34 111 ASP A CA 1
ATOM 909 C C . ASP A 1 111 ? 5.378 17.714 -14.127 1.00 47.34 111 ASP A C 1
ATOM 911 O O . ASP A 1 111 ? 5.198 18.765 -13.510 1.00 47.34 111 ASP A O 1
ATOM 915 N N . VAL A 1 112 ? 4.430 17.228 -14.936 1.00 44.31 112 VAL A N 1
ATOM 916 C CA . VAL A 1 112 ? 3.187 17.973 -15.220 1.00 44.31 112 VAL A CA 1
ATOM 917 C C . VAL A 1 112 ? 2.170 17.833 -14.082 1.00 44.31 112 VAL A C 1
ATOM 919 O O . VAL A 1 112 ? 1.540 18.814 -13.689 1.00 44.31 112 VAL A O 1
ATOM 922 N N . VAL A 1 113 ? 2.052 16.636 -13.492 1.00 52.28 113 VAL A N 1
ATOM 923 C CA . VAL A 1 113 ? 1.207 16.394 -12.305 1.00 52.28 113 VAL A CA 1
ATOM 924 C C . VAL A 1 113 ? 1.767 17.130 -11.079 1.00 52.28 113 VAL A C 1
ATOM 926 O O . VAL A 1 113 ? 0.998 17.590 -10.232 1.00 52.28 113 VAL A O 1
ATOM 929 N N . SER A 1 114 ? 3.093 17.303 -11.017 1.00 62.38 114 SER A N 1
ATOM 930 C CA . SER A 1 114 ? 3.785 18.012 -9.937 1.00 62.38 114 SER A CA 1
ATOM 931 C C . SER A 1 114 ? 3.330 19.469 -9.800 1.00 62.38 114 SER A C 1
ATOM 933 O O . SER A 1 114 ? 3.023 19.907 -8.695 1.00 62.38 114 SER A O 1
ATOM 935 N N . LEU A 1 115 ? 3.178 20.210 -10.905 1.00 65.31 115 LEU A N 1
ATOM 936 C CA . LEU A 1 115 ? 2.913 21.654 -10.847 1.00 65.31 115 LEU A CA 1
ATOM 937 C C . LEU A 1 115 ? 1.503 22.005 -10.332 1.00 65.31 115 LEU A C 1
ATOM 939 O O . LEU A 1 115 ? 1.320 22.954 -9.567 1.00 65.31 115 LEU A O 1
ATOM 943 N N . GLU A 1 116 ? 0.484 21.254 -10.758 1.00 68.50 116 GLU A N 1
ATOM 944 C CA . GLU A 1 116 ? -0.894 21.453 -10.289 1.00 68.50 116 GLU A CA 1
ATOM 945 C C . GLU A 1 116 ? -1.045 20.995 -8.835 1.00 68.50 116 GLU A C 1
ATOM 947 O O . GLU A 1 116 ? -1.649 21.694 -8.016 1.00 68.50 116 GLU A O 1
ATOM 952 N N . MET A 1 117 ? -0.414 19.871 -8.488 1.00 73.25 117 MET A N 1
ATOM 953 C CA . MET A 1 117 ? -0.341 19.394 -7.114 1.00 73.25 117 MET A CA 1
ATOM 954 C C . MET A 1 117 ? 0.348 20.415 -6.205 1.00 73.25 117 MET A C 1
ATOM 956 O O . MET A 1 117 ? -0.169 20.727 -5.134 1.00 73.25 117 MET A O 1
ATOM 960 N N . GLU A 1 118 ? 1.467 20.990 -6.635 1.00 76.31 118 GLU A N 1
ATOM 961 C CA . GLU A 1 118 ? 2.217 21.963 -5.852 1.00 76.31 118 GLU A CA 1
ATOM 962 C C . GLU A 1 118 ? 1.379 23.214 -5.537 1.00 76.31 118 GLU A C 1
ATOM 964 O O . GLU A 1 118 ? 1.308 23.631 -4.378 1.00 76.31 118 GLU A O 1
ATOM 969 N N . ARG A 1 119 ? 0.634 23.727 -6.526 1.00 81.12 119 ARG A N 1
ATOM 970 C CA . ARG A 1 119 ? -0.319 24.840 -6.349 1.00 81.12 119 ARG A CA 1
ATOM 971 C C . ARG A 1 119 ? -1.452 24.509 -5.380 1.00 81.12 119 ARG A C 1
ATOM 973 O O . ARG A 1 119 ? -1.887 25.360 -4.602 1.00 81.12 119 ARG A O 1
ATOM 980 N N . MET A 1 120 ? -1.958 23.275 -5.404 1.00 82.88 120 MET A N 1
ATOM 981 C CA . MET A 1 120 ? -2.958 22.843 -4.426 1.00 82.88 120 MET A CA 1
ATOM 982 C C . MET A 1 120 ? -2.371 22.844 -3.011 1.00 82.88 120 MET A C 1
ATOM 984 O O . MET A 1 120 ? -3.022 23.309 -2.070 1.00 82.88 120 MET A O 1
ATOM 988 N N . LEU A 1 121 ? -1.134 22.365 -2.863 1.00 86.81 121 LEU A N 1
ATOM 989 C CA . LEU A 1 121 ? -0.449 22.259 -1.578 1.00 86.81 121 LEU A CA 1
ATOM 990 C C . LEU A 1 121 ? 0.006 23.604 -0.996 1.00 86.81 121 LEU A C 1
ATOM 992 O O . LEU A 1 121 ? 0.188 23.672 0.218 1.00 86.81 121 LEU A O 1
ATOM 996 N N . ASP A 1 122 ? 0.106 24.680 -1.783 1.00 88.06 122 ASP A N 1
ATOM 997 C CA . ASP A 1 122 ? 0.404 26.038 -1.279 1.00 88.06 122 ASP A CA 1
ATOM 998 C C . ASP A 1 122 ? -0.629 26.556 -0.262 1.00 88.06 122 ASP A C 1
ATOM 1000 O O . ASP A 1 122 ? -0.362 27.466 0.520 1.00 88.06 122 ASP A O 1
ATOM 1004 N N . HIS A 1 123 ? -1.809 25.934 -0.209 1.00 86.50 123 HIS A N 1
ATOM 1005 C CA . HIS A 1 123 ? -2.826 26.224 0.799 1.00 86.50 123 HIS A CA 1
ATOM 1006 C C . HIS A 1 123 ? -2.537 25.564 2.158 1.00 86.50 123 HIS A C 1
ATOM 1008 O O . HIS A 1 123 ? -3.255 25.810 3.137 1.00 86.50 123 HIS A O 1
ATOM 1014 N N . LEU A 1 124 ? -1.532 24.693 2.253 1.00 89.75 124 LEU A N 1
ATOM 1015 C CA . LEU A 1 124 ? -1.080 24.068 3.493 1.00 89.75 124 LEU A CA 1
ATOM 1016 C C . LEU A 1 124 ? 0.059 24.875 4.131 1.00 89.75 124 LEU A C 1
ATOM 1018 O O . LEU A 1 124 ? 0.714 25.692 3.493 1.00 89.75 124 LEU A O 1
ATOM 1022 N N . LYS A 1 125 ? 0.305 24.656 5.428 1.00 91.31 125 LYS A N 1
ATOM 1023 C CA . LYS A 1 125 ? 1.505 25.206 6.078 1.00 91.31 125 LYS A CA 1
ATOM 1024 C C . LYS A 1 125 ? 2.747 24.565 5.460 1.00 91.31 125 LYS A C 1
ATOM 1026 O O . LYS A 1 125 ? 2.674 23.407 5.068 1.00 91.31 125 LYS A O 1
ATOM 1031 N N . LYS A 1 126 ? 3.886 25.266 5.462 1.00 88.25 126 LYS A N 1
ATOM 1032 C CA . LYS A 1 126 ? 5.149 24.785 4.868 1.00 88.25 126 LYS A CA 1
ATOM 1033 C C . LYS A 1 126 ? 5.498 23.344 5.275 1.00 88.25 126 LYS A C 1
ATOM 1035 O O . LYS A 1 126 ? 5.705 22.515 4.401 1.00 88.25 126 LYS A O 1
ATOM 1040 N N . GLU A 1 127 ? 5.459 23.036 6.572 1.00 89.19 127 GLU A N 1
ATOM 1041 C CA . GLU A 1 127 ? 5.709 21.676 7.082 1.00 89.19 127 GLU A CA 1
ATOM 1042 C C . GLU A 1 127 ? 4.699 20.642 6.562 1.00 89.19 127 GLU A C 1
ATOM 1044 O O . GLU A 1 127 ? 5.060 19.515 6.250 1.00 89.19 127 GLU A O 1
ATOM 1049 N N . ASP A 1 128 ? 3.418 21.008 6.470 1.00 91.38 128 ASP A N 1
ATOM 1050 C CA . ASP A 1 128 ? 2.388 20.097 5.972 1.00 91.38 128 ASP A CA 1
ATOM 1051 C C . ASP A 1 128 ? 2.524 19.916 4.448 1.00 91.38 128 ASP A C 1
ATOM 1053 O O . ASP A 1 128 ? 2.357 18.804 3.964 1.00 91.38 128 ASP A O 1
ATOM 1057 N N . LYS A 1 129 ? 2.880 20.966 3.690 1.00 90.50 129 LYS A N 1
ATOM 1058 C CA . LYS A 1 129 ? 3.213 20.868 2.257 1.00 90.50 129 LYS A CA 1
ATOM 1059 C C . LYS A 1 129 ? 4.380 19.904 2.049 1.00 90.50 129 LYS A C 1
ATOM 1061 O O . LYS A 1 129 ? 4.264 19.005 1.225 1.00 90.50 129 LYS A O 1
ATOM 1066 N N . GLU A 1 130 ? 5.449 20.042 2.828 1.00 90.00 130 GLU A N 1
ATOM 1067 C CA . GLU A 1 130 ? 6.615 19.155 2.778 1.00 90.00 130 GLU A CA 1
ATOM 1068 C C . GLU A 1 130 ? 6.228 17.696 3.054 1.00 90.00 130 GLU A C 1
ATOM 1070 O O . GLU A 1 130 ? 6.511 16.830 2.235 1.00 90.00 130 GLU A O 1
ATOM 1075 N N . ILE A 1 131 ? 5.452 17.425 4.110 1.00 92.62 131 ILE A N 1
ATOM 1076 C CA . ILE A 1 131 ? 4.939 16.073 4.399 1.00 92.62 131 ILE A CA 1
ATOM 1077 C C . ILE A 1 131 ? 4.143 15.495 3.216 1.00 92.62 131 ILE A C 1
ATOM 1079 O O . ILE A 1 131 ? 4.228 14.299 2.935 1.00 92.62 131 ILE A O 1
ATOM 1083 N N . PHE A 1 132 ? 3.350 16.313 2.518 1.00 91.19 132 PHE A N 1
ATOM 1084 C CA . PHE A 1 132 ? 2.605 15.869 1.338 1.00 91.19 132 PHE A CA 1
ATOM 1085 C C . PHE A 1 132 ? 3.519 15.605 0.137 1.00 91.19 132 PHE A C 1
ATOM 1087 O O . PHE A 1 132 ? 3.319 14.599 -0.542 1.00 91.19 132 PHE A O 1
ATOM 1094 N N . MET A 1 133 ? 4.517 16.456 -0.107 1.00 86.00 133 MET A N 1
ATOM 1095 C CA . MET A 1 133 ? 5.505 16.242 -1.170 1.00 86.00 133 MET A CA 1
ATOM 1096 C C . MET A 1 133 ? 6.263 14.936 -0.939 1.00 86.00 133 MET A C 1
ATOM 1098 O O . MET A 1 133 ? 6.219 14.048 -1.790 1.00 86.00 133 MET A O 1
ATOM 1102 N N . LYS A 1 134 ? 6.813 14.748 0.265 1.00 86.25 134 LYS A N 1
ATOM 1103 C CA . LYS A 1 134 ? 7.503 13.512 0.639 1.00 86.25 134 LYS A CA 1
ATOM 1104 C C . LYS A 1 134 ? 6.615 12.283 0.465 1.00 86.25 134 LYS A C 1
ATOM 1106 O O . LYS A 1 134 ? 7.007 11.289 -0.133 1.00 86.25 134 LYS A O 1
ATOM 1111 N N . ARG A 1 135 ? 5.357 12.363 0.915 1.00 87.06 135 ARG A N 1
ATOM 1112 C CA . ARG A 1 135 ? 4.427 11.225 0.881 1.00 87.06 135 ARG A CA 1
ATOM 1113 C C . ARG A 1 135 ? 3.959 10.843 -0.524 1.00 87.06 135 ARG A C 1
ATOM 1115 O O . ARG A 1 135 ? 3.770 9.655 -0.789 1.00 87.06 135 ARG A O 1
ATOM 1122 N N . TYR A 1 136 ? 3.642 11.817 -1.371 1.00 81.75 136 TYR A N 1
ATOM 1123 C CA . TYR A 1 136 ? 2.914 11.572 -2.621 1.00 81.75 136 TYR A CA 1
ATOM 1124 C C . TYR A 1 136 ? 3.745 11.815 -3.883 1.00 81.75 136 TYR A C 1
ATOM 1126 O O . TYR A 1 136 ? 3.374 11.275 -4.921 1.00 81.75 136 TYR A O 1
ATOM 1134 N N . VAL A 1 137 ? 4.827 12.594 -3.793 1.00 77.50 137 VAL A N 1
ATOM 1135 C CA . VAL A 1 137 ? 5.748 12.869 -4.908 1.00 77.50 137 VAL A CA 1
ATOM 1136 C C . VAL A 1 137 ? 7.015 12.035 -4.763 1.00 77.50 137 VAL A C 1
ATOM 1138 O O . VAL A 1 137 ? 7.331 11.274 -5.665 1.00 77.50 137 VAL A O 1
ATOM 1141 N N . GLU A 1 138 ? 7.680 12.097 -3.607 1.00 78.81 138 GLU A N 1
ATOM 1142 C CA . GLU A 1 138 ? 8.885 11.289 -3.311 1.00 78.81 138 GLU A CA 1
ATOM 1143 C C . GLU A 1 138 ? 8.528 9.846 -2.884 1.00 78.81 138 GLU A C 1
ATOM 1145 O O . GLU A 1 138 ? 9.387 8.991 -2.671 1.00 78.81 138 GLU A O 1
ATOM 1150 N N . GLU A 1 139 ? 7.227 9.573 -2.754 1.00 77.38 139 GLU A N 1
ATOM 1151 C CA . GLU A 1 139 ? 6.631 8.296 -2.362 1.00 77.38 139 GLU A CA 1
ATOM 1152 C C . GLU A 1 139 ? 7.130 7.721 -1.024 1.00 77.38 139 GLU A C 1
ATOM 1154 O O . GLU A 1 139 ? 6.938 6.533 -0.750 1.00 77.38 139 GLU A O 1
ATOM 1159 N N . GLU A 1 140 ? 7.729 8.535 -0.152 1.00 81.75 140 GLU A N 1
ATOM 1160 C CA . GLU A 1 140 ? 8.193 8.141 1.183 1.00 81.75 140 GLU A CA 1
ATOM 1161 C C . GLU A 1 140 ? 7.052 7.536 2.026 1.00 81.75 140 GLU A C 1
ATOM 1163 O O . GLU A 1 140 ? 5.868 7.907 1.937 1.00 81.75 140 GLU A O 1
ATOM 1168 N N . SER A 1 141 ? 7.410 6.543 2.836 1.00 83.06 141 SER A N 1
ATOM 1169 C CA . SER A 1 141 ? 6.558 5.949 3.862 1.00 83.06 141 SER A CA 1
ATOM 1170 C C . SER A 1 141 ? 6.391 6.920 5.028 1.00 83.06 141 SER A C 1
ATOM 1172 O O . SER A 1 141 ? 7.161 7.860 5.210 1.00 83.06 141 SER A O 1
ATOM 1174 N N . VAL A 1 142 ? 5.363 6.707 5.849 1.00 86.62 142 VAL A N 1
ATOM 1175 C CA . VAL A 1 142 ? 5.121 7.595 6.995 1.00 86.62 142 VAL A CA 1
ATOM 1176 C C . VAL A 1 142 ? 6.247 7.480 8.024 1.00 86.62 142 VAL A C 1
ATOM 1178 O O . VAL A 1 142 ? 6.548 8.446 8.719 1.00 86.62 142 VAL A O 1
ATOM 1181 N N . GLU A 1 143 ? 6.865 6.311 8.106 1.00 87.75 143 GLU A N 1
ATOM 1182 C CA . GLU A 1 143 ? 7.981 5.992 8.978 1.00 87.75 143 GLU A CA 1
ATOM 1183 C C . GLU A 1 143 ? 9.269 6.704 8.532 1.00 87.75 143 GLU A C 1
ATOM 1185 O O . GLU A 1 143 ? 9.912 7.336 9.364 1.00 87.75 143 GLU A O 1
ATOM 1190 N N . GLU A 1 144 ? 9.589 6.711 7.234 1.00 84.25 144 GLU A N 1
ATOM 1191 C CA . GLU A 1 144 ? 10.738 7.462 6.686 1.00 84.25 144 GLU A CA 1
ATOM 1192 C C . GLU A 1 144 ? 10.554 8.980 6.835 1.00 84.25 144 GLU A C 1
ATOM 1194 O O . GLU A 1 144 ? 11.484 9.694 7.214 1.00 84.25 144 GLU A O 1
ATOM 1199 N N . ILE A 1 145 ? 9.336 9.487 6.610 1.00 91.06 145 ILE A N 1
ATOM 1200 C CA . ILE A 1 145 ? 9.021 10.910 6.824 1.00 91.06 145 ILE A CA 1
ATOM 1201 C C . ILE A 1 145 ? 9.169 11.264 8.308 1.00 91.06 145 ILE A C 1
ATOM 1203 O O . ILE A 1 145 ? 9.693 12.316 8.663 1.00 91.06 145 ILE A O 1
ATOM 1207 N N . ALA A 1 146 ? 8.694 10.390 9.196 1.00 91.94 146 ALA A N 1
ATOM 1208 C CA . ALA A 1 146 ? 8.818 10.572 10.635 1.00 91.94 146 ALA A CA 1
ATOM 1209 C C . ALA A 1 146 ? 10.291 10.639 11.068 1.00 91.94 146 ALA A C 1
ATOM 1211 O O . ALA A 1 146 ? 10.657 11.537 11.826 1.00 91.94 146 ALA A O 1
ATOM 1212 N N . GLU A 1 147 ? 11.130 9.741 10.553 1.00 93.38 147 GLU A N 1
ATOM 1213 C CA . GLU A 1 147 ? 12.568 9.717 10.822 1.00 93.38 147 GLU A CA 1
ATOM 1214 C C . GLU A 1 147 ? 13.273 10.970 10.284 1.00 93.38 147 GLU A C 1
ATOM 1216 O O . GLU A 1 147 ? 13.920 11.682 11.052 1.00 93.38 147 GLU A O 1
ATOM 1221 N N . SER A 1 148 ? 13.085 11.296 9.002 1.00 92.38 148 SER A N 1
ATOM 1222 C CA . SER A 1 148 ? 13.745 12.441 8.355 1.00 92.38 148 SER A CA 1
ATOM 1223 C C . SER A 1 148 ? 13.335 13.791 8.948 1.00 92.38 148 SER A C 1
ATOM 1225 O O . SER A 1 148 ? 14.161 14.696 9.055 1.00 92.38 148 SER A O 1
ATOM 1227 N N . MET A 1 149 ? 12.080 13.929 9.386 1.00 92.25 149 MET A N 1
ATOM 1228 C CA . MET A 1 149 ? 11.566 15.160 9.994 1.00 92.25 149 MET A CA 1
ATOM 1229 C C . MET A 1 149 ? 11.672 15.184 11.528 1.00 92.25 149 MET A C 1
ATOM 1231 O O . MET A 1 149 ? 11.223 16.148 12.153 1.00 92.25 149 MET A O 1
ATOM 1235 N N . GLY A 1 150 ? 12.207 14.134 12.163 1.00 92.69 150 GLY A N 1
ATOM 1236 C CA . GLY A 1 150 ? 12.310 14.033 13.625 1.00 92.69 150 GLY A CA 1
ATOM 1237 C C . GLY A 1 150 ? 10.956 14.052 14.352 1.00 92.69 150 GLY A C 1
ATOM 1238 O O . GLY A 1 150 ? 10.853 14.530 15.484 1.00 92.69 150 GLY A O 1
ATOM 1239 N N . MET A 1 151 ? 9.891 13.568 13.707 1.00 92.88 151 MET A N 1
ATOM 1240 C CA . MET A 1 151 ? 8.526 13.543 14.242 1.00 92.88 151 MET A CA 1
ATOM 1241 C C . MET A 1 151 ? 8.071 12.113 14.546 1.00 92.88 151 MET A C 1
ATOM 1243 O O . MET A 1 151 ? 8.580 11.143 14.008 1.00 92.88 151 MET A O 1
ATOM 1247 N N . LYS A 1 152 ? 7.045 11.947 15.388 1.00 94.81 152 LYS A N 1
ATOM 1248 C CA . LYS A 1 152 ? 6.409 10.629 15.575 1.00 94.81 152 LYS A CA 1
ATOM 1249 C C . LYS A 1 152 ? 5.500 10.309 14.386 1.00 94.81 152 LYS A C 1
ATOM 1251 O O . LYS A 1 152 ? 4.718 11.172 13.985 1.00 94.81 152 LYS A O 1
ATOM 1256 N N . SER A 1 153 ? 5.463 9.057 13.926 1.00 90.88 153 SER A N 1
ATOM 1257 C CA . SER A 1 153 ? 4.587 8.609 12.824 1.00 90.88 153 SER A CA 1
ATOM 1258 C C . SER A 1 153 ? 3.119 9.009 13.025 1.00 90.88 153 SER A C 1
ATOM 1260 O O . SER A 1 153 ? 2.466 9.484 12.101 1.00 90.88 153 SER A O 1
ATOM 1262 N N . GLY A 1 154 ? 2.600 8.928 14.259 1.00 91.75 154 GLY A N 1
ATOM 1263 C CA . GLY A 1 154 ? 1.238 9.376 14.588 1.00 91.75 154 GLY A CA 1
ATOM 1264 C C . GLY A 1 154 ? 0.978 10.867 14.315 1.00 91.75 154 GLY A C 1
ATOM 1265 O O . GLY A 1 154 ? -0.128 11.245 13.929 1.00 91.75 154 GLY A O 1
ATOM 1266 N N . VAL A 1 155 ? 1.996 11.722 14.456 1.00 93.25 155 VAL A N 1
ATOM 1267 C CA . VAL A 1 155 ? 1.911 13.151 14.110 1.00 93.25 155 VAL A CA 1
ATOM 1268 C C . VAL A 1 155 ? 1.813 13.319 12.598 1.00 93.25 155 VAL A C 1
ATOM 1270 O O . VAL A 1 155 ? 0.950 14.067 12.135 1.00 93.25 155 VAL A O 1
ATOM 1273 N N . ILE A 1 156 ? 2.625 12.583 11.835 1.00 94.50 156 ILE A N 1
ATOM 1274 C CA . ILE A 1 156 ? 2.586 12.589 10.368 1.00 94.50 156 ILE A CA 1
ATOM 1275 C C . ILE A 1 156 ? 1.217 12.110 9.862 1.00 94.50 156 ILE A C 1
ATOM 1277 O O . ILE A 1 156 ? 0.584 12.809 9.069 1.00 94.50 156 ILE A O 1
ATOM 1281 N N . TYR A 1 157 ? 0.681 11.002 10.395 1.00 88.75 157 TYR A N 1
ATOM 1282 C CA . TYR A 1 157 ? -0.674 10.528 10.073 1.00 88.75 157 TYR A CA 1
ATOM 1283 C C . TYR A 1 157 ? -1.744 11.603 10.330 1.00 88.75 157 TYR A C 1
ATOM 1285 O O . TYR A 1 157 ? -2.601 11.849 9.474 1.00 88.75 157 TYR A O 1
ATOM 1293 N N . ASN A 1 158 ? -1.679 12.290 11.475 1.00 91.25 158 ASN A N 1
ATOM 1294 C CA . ASN A 1 158 ? -2.623 13.354 11.830 1.00 91.25 158 ASN A CA 1
ATOM 1295 C C . ASN A 1 158 ? -2.498 14.598 10.939 1.00 91.25 158 ASN A C 1
ATOM 1297 O O . ASN A 1 158 ? -3.508 15.230 10.615 1.00 91.25 158 ASN A O 1
ATOM 1301 N N . ARG A 1 159 ? -1.280 14.979 10.544 1.00 94.25 159 ARG A N 1
ATOM 1302 C CA . ARG A 1 159 ? -1.037 16.096 9.616 1.00 94.25 159 ARG A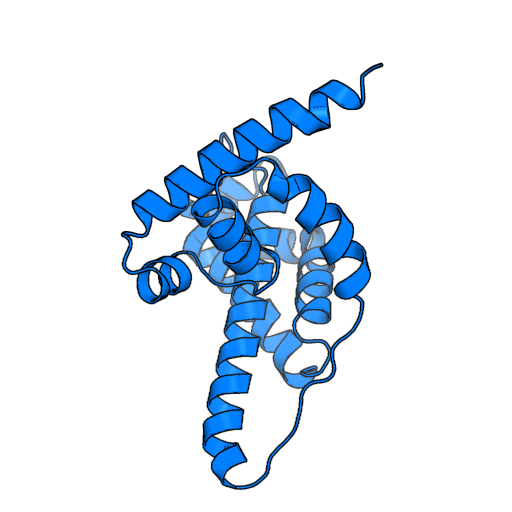 CA 1
ATOM 1303 C C . ARG A 1 159 ? -1.542 15.767 8.213 1.00 94.25 159 ARG A C 1
ATOM 1305 O O . ARG A 1 159 ? -2.314 16.546 7.660 1.00 94.25 159 ARG A O 1
ATOM 1312 N N . LEU A 1 160 ? -1.240 14.572 7.702 1.00 92.88 160 LEU A N 1
ATOM 1313 C CA . LEU A 1 160 ? -1.770 14.073 6.429 1.00 92.88 160 LEU A CA 1
ATOM 1314 C C . LEU A 1 160 ? -3.305 14.034 6.419 1.00 92.88 160 LEU A C 1
ATOM 1316 O O . LEU A 1 160 ? -3.931 14.435 5.440 1.00 92.88 160 LEU A O 1
ATOM 1320 N N . SER A 1 161 ? -3.926 13.580 7.511 1.00 90.56 161 SER A N 1
ATOM 1321 C CA . SER A 1 161 ? -5.388 13.532 7.632 1.00 90.56 161 SER A CA 1
ATOM 1322 C C . SER A 1 161 ? -6.023 14.923 7.557 1.00 90.56 161 SER A C 1
ATOM 1324 O O . SER A 1 161 ? -6.867 15.179 6.694 1.00 90.56 161 SER A O 1
ATOM 1326 N N . ARG A 1 162 ? -5.557 15.858 8.395 1.00 89.62 162 ARG A N 1
ATOM 1327 C CA . ARG A 1 162 ? -6.068 17.238 8.427 1.00 89.62 162 ARG A CA 1
ATOM 1328 C C . ARG A 1 162 ? -5.797 17.986 7.123 1.00 89.62 162 ARG A C 1
ATOM 1330 O O . ARG A 1 162 ? -6.680 18.684 6.630 1.00 89.62 162 ARG A O 1
ATOM 1337 N N . GLY A 1 163 ? -4.616 17.798 6.533 1.00 90.81 163 GLY A N 1
ATOM 1338 C CA . GLY A 1 163 ? -4.272 18.369 5.233 1.00 90.81 163 GLY A CA 1
ATOM 1339 C C . GLY A 1 163 ? -5.226 17.899 4.135 1.00 90.81 163 GLY A C 1
ATOM 1340 O O . GLY A 1 163 ? -5.772 18.727 3.411 1.00 90.81 163 GLY A O 1
ATOM 1341 N N . ARG A 1 164 ? -5.536 16.593 4.068 1.00 89.75 164 ARG A N 1
ATOM 1342 C CA . ARG A 1 164 ? -6.491 16.051 3.085 1.00 89.75 164 ARG A CA 1
ATOM 1343 C C . ARG A 1 164 ? -7.883 16.638 3.277 1.00 89.75 164 ARG A C 1
ATOM 1345 O O . ARG A 1 164 ? -8.529 16.980 2.292 1.00 89.75 164 ARG A O 1
ATOM 1352 N N . GLN A 1 165 ? -8.338 16.785 4.521 1.00 86.75 165 GLN A N 1
ATOM 1353 C CA . GLN A 1 165 ? -9.637 17.392 4.813 1.00 86.75 165 GLN A CA 1
ATOM 1354 C C . GLN A 1 165 ? -9.700 18.853 4.341 1.00 86.75 165 GLN A C 1
ATOM 1356 O O . GLN A 1 165 ? -10.682 19.241 3.710 1.00 86.75 165 GLN A O 1
ATOM 1361 N N . LYS A 1 166 ? -8.637 19.633 4.576 1.00 87.94 166 LYS A N 1
ATOM 1362 C CA . LYS A 1 166 ? -8.533 21.028 4.125 1.00 87.94 166 LYS A CA 1
ATOM 1363 C C . LYS A 1 166 ? -8.495 21.148 2.599 1.00 87.94 166 LYS A C 1
ATOM 1365 O O . LYS A 1 166 ? -9.218 21.956 2.026 1.00 87.94 166 LYS A O 1
ATOM 1370 N N . LEU A 1 167 ? -7.687 20.332 1.925 1.00 88.06 167 LEU A N 1
ATOM 1371 C CA . LEU A 1 167 ? -7.632 20.325 0.459 1.00 88.06 167 LEU A CA 1
ATOM 1372 C C . LEU A 1 167 ? -8.978 19.901 -0.139 1.00 88.06 167 LEU A C 1
ATOM 1374 O O . LEU A 1 167 ? -9.459 20.521 -1.083 1.00 88.06 167 LEU A O 1
ATOM 1378 N N . ARG A 1 168 ? -9.641 18.901 0.456 1.00 84.56 168 ARG A N 1
ATOM 1379 C CA . ARG A 1 168 ? -10.985 18.481 0.046 1.00 84.56 168 ARG A CA 1
ATOM 1380 C C . ARG A 1 168 ? -11.992 19.620 0.199 1.00 84.56 168 ARG A C 1
ATOM 1382 O O . ARG A 1 168 ? -12.779 19.842 -0.714 1.00 84.56 168 ARG A O 1
ATOM 1389 N N . SER A 1 169 ? -11.977 20.370 1.303 1.00 85.81 169 SER A N 1
ATOM 1390 C CA . SER A 1 169 ? -12.914 21.487 1.462 1.00 85.81 169 SER A CA 1
ATOM 1391 C C . SER A 1 169 ? -12.682 22.590 0.425 1.00 85.81 169 SER A C 1
ATOM 1393 O O . SER A 1 169 ? -13.657 23.107 -0.105 1.00 85.81 169 SER A O 1
ATOM 1395 N N . LEU A 1 170 ? -11.425 22.896 0.093 1.00 84.75 170 LEU A N 1
ATOM 1396 C CA . LEU A 1 170 ? -11.065 23.942 -0.872 1.00 84.75 170 LEU A CA 1
ATOM 1397 C C . LEU A 1 170 ? -11.374 23.566 -2.330 1.00 84.75 170 LEU A C 1
ATOM 1399 O O . LEU A 1 170 ? -11.893 24.394 -3.072 1.00 84.75 170 LEU A O 1
ATOM 1403 N N . PHE A 1 171 ? -11.083 22.325 -2.737 1.00 79.00 171 PHE A N 1
ATOM 1404 C CA . PHE A 1 171 ? -11.083 21.932 -4.153 1.00 79.00 171 PHE A CA 1
ATOM 1405 C C . PHE A 1 171 ? -12.232 21.003 -4.575 1.00 79.00 171 PHE A C 1
ATOM 1407 O O . PHE A 1 171 ? -12.489 20.871 -5.769 1.00 79.00 171 PHE A O 1
ATOM 1414 N N . LEU A 1 172 ? -12.954 20.361 -3.643 1.00 65.50 172 LEU A N 1
ATOM 1415 C CA . LEU A 1 172 ? -14.186 19.635 -3.998 1.00 65.50 172 LEU A CA 1
ATOM 1416 C C . LEU A 1 172 ? -15.437 20.524 -3.959 1.00 65.50 172 LEU A C 1
ATOM 1418 O O . LEU A 1 172 ? -16.370 20.246 -4.705 1.00 65.50 172 LEU A O 1
ATOM 1422 N N . HIS A 1 173 ? -15.469 21.596 -3.157 1.00 54.16 173 HIS A N 1
ATOM 1423 C CA . HIS A 1 173 ? -16.606 22.534 -3.155 1.00 54.16 173 HIS A CA 1
ATOM 1424 C C . HIS A 1 173 ? -16.554 23.544 -4.313 1.00 54.16 173 HIS A C 1
ATOM 1426 O O . HIS A 1 173 ? -17.571 24.153 -4.629 1.00 54.16 173 HIS A O 1
ATOM 1432 N N . SER A 1 174 ? -15.406 23.705 -4.978 1.00 50.66 174 SER A N 1
ATOM 1433 C CA . SER A 1 174 ? -15.265 24.570 -6.157 1.00 50.66 174 SER A CA 1
ATOM 1434 C C . SER A 1 174 ? -15.717 23.914 -7.468 1.00 50.66 174 SER A C 1
ATOM 1436 O O . SER A 1 174 ? -15.905 24.620 -8.449 1.00 50.66 174 SER A O 1
ATOM 1438 N N . ARG A 1 175 ? -15.936 22.588 -7.500 1.00 44.25 175 ARG A N 1
ATOM 1439 C CA . ARG A 1 175 ? -16.443 21.856 -8.684 1.00 44.25 175 ARG A CA 1
ATOM 1440 C C . ARG A 1 175 ? -17.976 21.787 -8.767 1.00 44.25 175 ARG A C 1
ATOM 1442 O O . ARG A 1 175 ? -18.494 21.133 -9.663 1.00 44.25 175 ARG A O 1
ATOM 1449 N N . ALA A 1 176 ? -18.692 22.418 -7.834 1.00 40.75 176 ALA A N 1
ATOM 1450 C CA . ALA A 1 176 ? -20.157 22.403 -7.751 1.0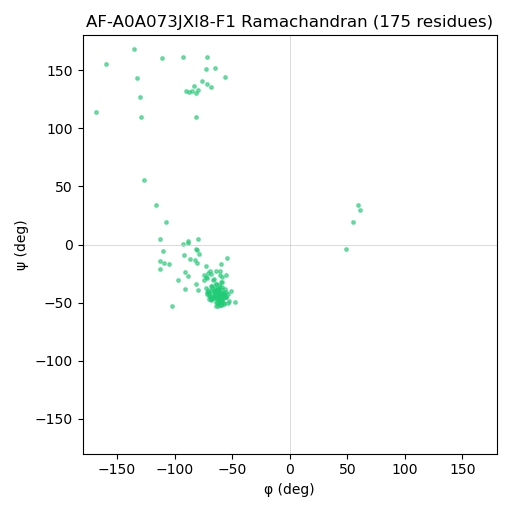0 40.75 176 ALA A CA 1
ATOM 1451 C C . ALA A 1 176 ? -20.813 23.739 -8.160 1.00 40.75 176 ALA A C 1
ATOM 1453 O O . ALA A 1 176 ? -21.956 23.995 -7.780 1.00 40.75 176 ALA A O 1
ATOM 1454 N N . LYS A 1 177 ? -20.104 24.599 -8.899 1.00 32.88 177 LYS A N 1
ATOM 1455 C CA . LYS A 1 177 ? -20.630 25.873 -9.396 1.00 32.88 177 LYS A CA 1
ATOM 1456 C C . LYS A 1 177 ? -20.265 26.091 -10.854 1.00 32.88 177 LYS A C 1
ATOM 1458 O O . LYS A 1 177 ? -19.132 25.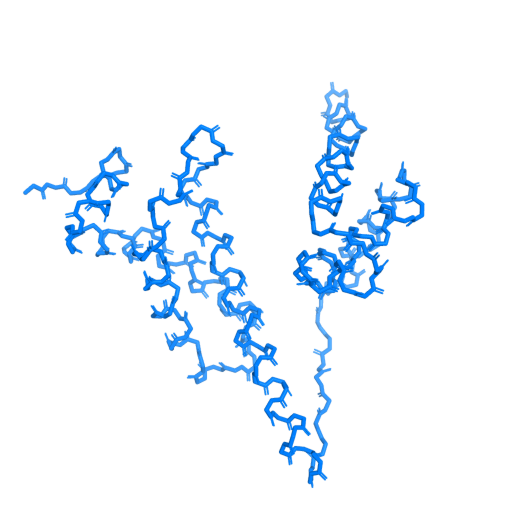710 -11.218 1.00 32.88 177 LYS A O 1
#

Solvent-accessible surface area (backbone atoms only — not comparable to full-atom values): 10269 Å² total; per-residue (Å²): 136,86,77,44,90,92,44,30,67,61,35,42,64,68,68,39,66,69,29,54,54,50,45,47,74,73,41,36,69,59,46,51,53,47,31,47,69,59,32,62,93,38,62,89,51,42,63,62,49,51,54,52,34,55,50,46,49,62,74,45,47,81,73,64,51,76,93,79,42,56,69,69,58,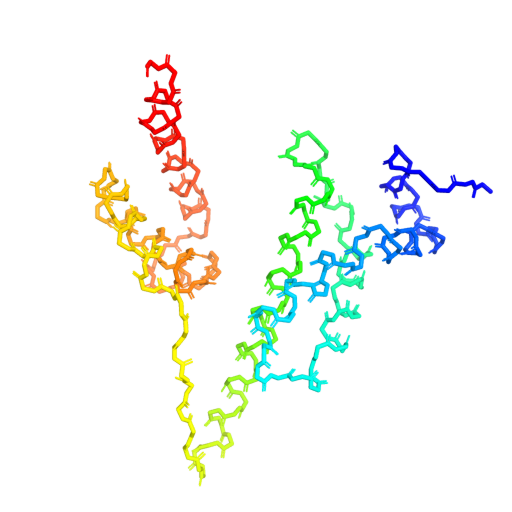51,51,51,49,50,32,47,53,48,30,50,52,50,44,50,53,48,53,56,50,46,51,68,59,29,78,76,58,84,80,87,86,80,89,74,85,57,69,69,63,45,57,60,51,49,62,60,36,66,79,45,55,70,71,54,32,48,54,49,43,41,42,71,70,71,59,43,50,62,62,57,50,13,59,78,69,76,45,56,46,71,56,51,54,53,48,54,52,53,48,51,54,53,50,44,59,63,61,59,62,62,72,77,114

InterPro domains:
  IPR007627 RNA polymerase sigma-70 region 2 [PF04542] (25-90)
  IPR013249 RNA polymerase sigma factor 70, region 4 type 2 [PF08281] (115-167)
  IPR013324 RNA polymerase sigma factor, region 3/4-like [SSF88659] (107-170)
  IPR013325 RNA polymerase sigma factor, region 2 [SSF88946] (4-98)
  IPR014284 RNA polyme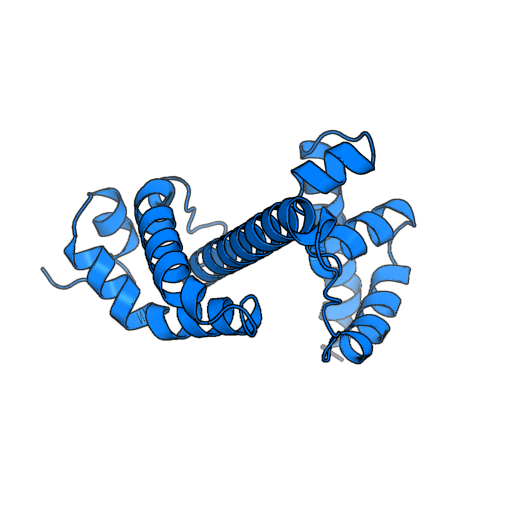rase sigma-70-like domain [TIGR02937] (19-169)
  IPR036388 Winged helix-like DNA-binding domain superfamily [G3DSA:1.10.10.10] (108-172)
  IPR039425 RNA polymerase sigma-70-like [PTHR43133] (4-174)

Foldseek 3Di:
DDDDLVCLLVCLVVVNVVSLVVCCVPCVVVLLVLLCVLCVVPVVCSVVLSVVLSVCCSVCSVVDDVVVDRPNVVSNVSSNVSSNVVSVVVVVVCVVVCVVPDDDDDDPDLPVVVVVLLVLLVVDDPLLSVLCCCCPVVVDDLVVNCVVVVHDSVVSVVSPVVSVVVSCVVPVVVVPD

Mean predicted aligned error: 10.16 Å

Sequence (177 aa):
MKITDENVVKELRSRNEKALHFIIDIYGGLITSIVRKHLFSLEDMQEECIDDILLAVWNHIKKFDEEKNSLKNWIAAVSKYKAIDTCRKYMKQAERDSLNEGVYVTMTDHDVVSLEMERMLDHLKKEDKEIFMKRYVEEESVEEIAESMGMKSGVIYNRLSRGRQKLRSLFLHSRAK

Secondary structure (DSSP, 8-state):
----TTTHHHHHHTT-HHHHHHHHHHHHHHHHHHHHHHSTT-GGGHHHHHHHHHHHHHHHGGG--TTT--HHHHHHHHHHHHHHHHHHHHHHHHHHHHTSS--PPPP-SHHHHHHHHHHHHTTS-HHHHHHHHHHHTS---HHHHHHHTT--HHHHHHHHHHHHHHHHHHHHSGGG-

Radius of gyration: 18.85 Å; Cα contacts (8 Å, |Δi|>4): 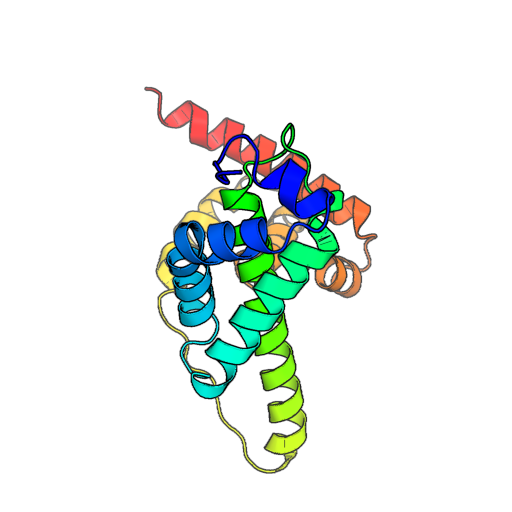117; chains: 1; bounding box: 52×49×32 Å

pLDDT: mean 84.06, std 16.56, range [32.88, 98.31]

Nearest PDB structures (foldseek):
  1or7-assembly3_A  TM=5.059E-01  e=2.386E-05  Escherichia coli
  1or7-assembly3_B  TM=4.814E-01  e=7.098E-05  Escherichia coli
  6kon-assembly1_F  TM=3.505E-01  e=1.109E-04  Mycobacterium tuberculosis H37Rv
  3hug-assembly6_K  TM=7.631E-01  e=2.284E-01  Mycobacterium tuberculosis H37Rv
  3hug-assembly1_C  TM=7.281E-01  e=2.068E-01  Mycobacterium tuberculosis H37Rv

Organism: NCBI:txid574376